Protein AF-0000000084981966 (afdb_homodimer)

Radius of gyration: 20.63 Å; Cα contacts (8 Å, |Δi|>4): 427; chains: 2; bounding box: 34×56×46 Å

InterPro domains:
  IPR036249 Thioredoxin-like superfamily [SSF52833] (9-121)
  IPR046698 Pediocin PA-1 biosynthesis protein PedC-like [PF20207] (31-109)

Organism: NCBI:txid883103

Nearest PDB structures (foldseek):
  1zma-assembly1_A  TM=7.292E-01  e=1.703E-10  Streptococcus pneumoniae
  3iv4-assembly1_A  TM=7.101E-01  e=6.439E-04  Staphylococcus aureus subsp. aureus N315
  4nwy-assembly3_C  TM=6.422E-01  e=1.600E-03  Homo sapiens
  4nwy-assembly1_A  TM=6.528E-01  e=2.871E-03  Homo sapiens
  4kdy-assembly1_B  TM=5.735E-01  e=1.458E-02  Anaeromyxobacter dehalogenans 2CP-1

Secondary structure (DSSP, 8-state):
--PPPHHHHHHHHTTSEE--HHHHHHHHHH---PPEEEEEE-TT-HHHHHHHHHHHHHHHHTT--EEEEETT-GGGHHHHHHHHHHTT--SSSEEEEEETTEEEEE--TT--HHHHHHHTT-/--PPPHHHHHHHHTTSEE--HHHHHHHHHH---PPEEEEEE-TT-HHHHHHHHHHHHHHHHTT--EEEEETT-GGGHHHHHHHHHHTT--SSSEEEEEETTEEEEE--TT--HHHHHHHTT-

Solvent-accessible surface area (backbone atoms only — not comparable to full-atom values): 13157 Å² total; per-residue (Å²): 130,84,52,48,49,46,69,53,37,53,58,60,49,64,78,35,44,74,43,52,48,69,55,50,52,47,34,67,72,66,43,58,68,59,50,31,35,39,36,35,30,36,51,87,36,67,48,21,22,41,27,47,62,42,52,49,52,47,27,62,75,65,72,49,70,38,36,29,32,58,65,68,42,80,91,42,48,67,53,42,52,52,48,28,57,75,64,70,40,91,50,70,28,20,38,38,34,29,49,86,94,43,75,46,69,45,70,56,49,75,62,46,52,68,54,51,28,54,70,59,71,97,130,84,52,48,51,45,69,53,36,53,57,60,50,64,79,33,44,75,43,52,48,68,55,50,51,46,33,68,71,66,42,60,69,61,50,31,34,38,37,35,31,37,50,89,37,65,48,21,21,42,26,47,62,42,53,50,52,47,28,63,74,65,73,48,70,38,36,29,31,59,65,67,41,80,91,42,48,67,52,40,52,52,50,26,57,75,63,70,39,91,51,71,28,23,38,40,34,28,51,86,94,43,77,48,70,46,70,56,49,76,60,46,51,68,54,49,28,54,70,60,71,98

Structure (mmCIF, N/CA/C/O backbone):
data_AF-0000000084981966-model_v1
#
loop_
_entity.id
_entity.type
_entity.pdbx_description
1 polymer 'Putative bacteriocin transport accessory protein'
#
loop_
_atom_site.group_PDB
_atom_site.id
_atom_site.type_symbol
_atom_site.label_atom_id
_atom_site.label_alt_id
_atom_site.label_comp_id
_atom_site.label_asym_id
_atom_site.label_entity_id
_atom_site.label_seq_id
_atom_site.pdbx_PDB_ins_code
_atom_site.Cartn_x
_atom_site.Cartn_y
_atom_site.Cartn_z
_atom_site.occupancy
_atom_site.B_iso_or_equiv
_atom_site.auth_seq_id
_atom_site.auth_comp_id
_atom_site.auth_asym_id
_atom_site.auth_atom_id
_atom_site.pdbx_PDB_model_num
ATOM 1 N N . MET A 1 1 ? 16.297 28.766 -0.405 1 50.84 1 MET A N 1
ATOM 2 C CA . MET A 1 1 ? 15.641 27.469 -0.238 1 50.84 1 MET A CA 1
ATOM 3 C C . MET A 1 1 ? 14.281 27.453 -0.918 1 50.84 1 MET A C 1
ATOM 5 O O . MET A 1 1 ? 13.438 28.312 -0.657 1 50.84 1 MET A O 1
ATOM 9 N N . ASN A 1 2 ? 14.086 26.984 -2.244 1 65.06 2 ASN A N 1
ATOM 10 C CA . ASN A 1 2 ? 13.031 27.406 -3.156 1 65.06 2 ASN A CA 1
ATOM 11 C C . ASN A 1 2 ? 11.664 26.906 -2.711 1 65.06 2 ASN A C 1
ATOM 13 O O . ASN A 1 2 ? 11.438 25.688 -2.654 1 65.06 2 ASN A O 1
ATOM 17 N N . ASN A 1 3 ? 10.945 27.781 -1.957 1 89.44 3 ASN A N 1
ATOM 18 C CA . ASN A 1 3 ? 9.547 27.578 -1.603 1 89.44 3 ASN A CA 1
ATOM 19 C C . ASN A 1 3 ? 8.648 27.594 -2.836 1 89.44 3 ASN A C 1
ATOM 21 O O . ASN A 1 3 ? 8.789 28.469 -3.701 1 89.44 3 ASN A O 1
ATOM 25 N N . VAL A 1 4 ? 7.887 26.562 -2.92 1 96.12 4 VAL A N 1
ATOM 26 C CA . VAL A 1 4 ? 6.883 26.641 -3.979 1 96.12 4 VAL A CA 1
ATOM 27 C C . VAL A 1 4 ? 5.793 27.625 -3.586 1 96.12 4 VAL A C 1
ATOM 29 O O . VAL A 1 4 ? 5.652 27.969 -2.41 1 96.12 4 VAL A O 1
ATOM 32 N N . SER A 1 5 ? 5.117 28.141 -4.609 1 97.5 5 SER A N 1
ATOM 33 C CA . SER A 1 5 ? 3.986 29.031 -4.355 1 97.5 5 SER A CA 1
ATOM 34 C C . SER A 1 5 ? 2.811 28.266 -3.752 1 97.5 5 SER A C 1
ATOM 36 O O . SER A 1 5 ? 2.781 27.047 -3.777 1 97.5 5 SER A O 1
ATOM 38 N N . PRO A 1 6 ? 1.808 29.016 -3.207 1 97.62 6 PRO A N 1
ATOM 39 C CA . PRO A 1 6 ? 0.601 28.344 -2.707 1 97.62 6 PRO A CA 1
ATOM 40 C C . PRO A 1 6 ? -0.109 27.531 -3.781 1 97.62 6 PRO A C 1
ATOM 42 O O . PRO A 1 6 ? -0.582 26.422 -3.506 1 97.62 6 PRO A O 1
ATOM 45 N N . GLU A 1 7 ? -0.172 28.094 -4.969 1 97.19 7 GLU A N 1
ATOM 46 C CA . GLU A 1 7 ? -0.795 27.391 -6.082 1 97.19 7 GLU A CA 1
ATOM 47 C C . GLU A 1 7 ? -0.03 26.109 -6.418 1 97.19 7 GLU A C 1
ATOM 49 O O . GLU A 1 7 ? -0.634 25.062 -6.688 1 97.19 7 GLU A O 1
ATOM 54 N N . GLN A 1 8 ? 1.252 26.203 -6.43 1 97.31 8 GLN A N 1
ATOM 55 C CA . GLN A 1 8 ? 2.086 25.047 -6.711 1 97.31 8 GLN A CA 1
ATOM 56 C C . GLN A 1 8 ? 1.957 24 -5.609 1 97.31 8 GLN A C 1
ATOM 58 O O . GLN A 1 8 ? 1.979 22.797 -5.883 1 97.31 8 GLN A O 1
ATOM 63 N N . PHE A 1 9 ? 1.833 24.453 -4.355 1 98.19 9 PHE A N 1
ATOM 64 C CA . PHE A 1 9 ? 1.584 23.547 -3.238 1 98.19 9 PHE A CA 1
ATOM 65 C C . PHE A 1 9 ? 0.336 22.719 -3.488 1 98.19 9 PHE A C 1
ATOM 67 O O . PHE A 1 9 ? 0.367 21.484 -3.352 1 98.19 9 PHE A O 1
ATOM 74 N N . LEU A 1 10 ? -0.722 23.359 -3.867 1 97.69 10 LEU A N 1
ATOM 75 C CA . LEU A 1 10 ? -1.995 22.688 -4.098 1 97.69 10 LEU A CA 1
ATOM 76 C C . LEU A 1 10 ? -1.895 21.719 -5.273 1 97.69 10 LEU A C 1
ATOM 78 O O . LEU A 1 10 ? -2.502 20.656 -5.258 1 97.69 10 LEU A O 1
ATOM 82 N N . GLN A 1 11 ? -1.126 22.094 -6.273 1 97.19 11 GLN A N 1
ATOM 83 C CA . GLN A 1 11 ? -0.925 21.219 -7.422 1 97.19 11 GLN A CA 1
ATOM 84 C C . GLN A 1 11 ? -0.192 19.938 -7.023 1 97.19 11 GLN A C 1
ATOM 86 O O . GLN A 1 11 ? -0.588 18.844 -7.418 1 97.19 11 GLN A O 1
ATOM 91 N N . LEU A 1 12 ? 0.847 20.062 -6.234 1 97.44 12 LEU A N 1
ATOM 92 C CA . LEU A 1 12 ? 1.596 18.891 -5.766 1 97.44 12 LEU A CA 1
ATOM 93 C C . LEU A 1 12 ? 0.73 18.016 -4.863 1 97.44 12 LEU A C 1
ATOM 95 O O . LEU A 1 12 ? 0.79 16.781 -4.945 1 97.44 12 LEU A O 1
ATOM 99 N N . ALA A 1 13 ? -0.124 18.703 -4.062 1 97.62 13 ALA A N 1
ATOM 100 C CA . ALA A 1 13 ? -0.973 17.984 -3.115 1 97.62 13 ALA A CA 1
ATOM 101 C C . ALA A 1 13 ? -2.008 17.125 -3.842 1 97.62 13 ALA A C 1
ATOM 103 O O . ALA A 1 13 ? -2.547 16.172 -3.271 1 97.62 13 ALA A O 1
ATOM 104 N N . GLU A 1 14 ? -2.307 17.438 -5.086 1 96.31 14 GLU A N 1
ATOM 105 C CA . GLU A 1 14 ? -3.268 16.672 -5.875 1 96.31 14 GLU A CA 1
ATOM 106 C C . GLU A 1 14 ? -2.787 15.234 -6.09 1 96.31 14 GLU A C 1
ATOM 108 O O . GLU A 1 14 ? -3.59 14.336 -6.359 1 96.31 14 GLU A O 1
ATOM 113 N N . ASP A 1 15 ? -1.493 15.055 -6 1 93.81 15 ASP A N 1
ATOM 114 C CA . ASP A 1 15 ? -0.93 13.719 -6.199 1 93.81 15 ASP A CA 1
ATOM 115 C C . ASP A 1 15 ? -0.977 12.898 -4.91 1 93.81 15 ASP A C 1
ATOM 117 O O . ASP A 1 15 ? -0.593 11.734 -4.898 1 93.81 15 ASP A O 1
ATOM 121 N N . PHE A 1 16 ? -1.451 13.492 -3.855 1 95.88 16 PHE A N 1
ATOM 122 C CA . PHE A 1 16 ? -1.675 12.812 -2.588 1 95.88 16 PHE A CA 1
ATOM 123 C C . PHE A 1 16 ? -3.146 12.461 -2.416 1 95.88 16 PHE A C 1
ATOM 125 O O . PHE A 1 16 ? -3.994 12.914 -3.188 1 95.88 16 PHE A O 1
ATOM 132 N N . LYS A 1 17 ? -3.414 11.641 -1.43 1 93.75 17 LYS A N 1
ATOM 133 C CA . LYS A 1 17 ? -4.793 11.344 -1.047 1 93.75 17 LYS A CA 1
ATOM 134 C C . LYS A 1 17 ? -5.258 12.25 0.083 1 93.75 17 LYS A C 1
ATOM 136 O O . LYS A 1 17 ? -4.875 12.07 1.238 1 93.75 17 LYS A O 1
ATOM 141 N N . GLU A 1 18 ? -6.051 13.18 -0.296 1 95.88 18 GLU A N 1
ATOM 142 C CA . GLU A 1 18 ? -6.602 14.016 0.769 1 95.88 18 GLU A CA 1
ATOM 143 C C . GLU A 1 18 ? -7.555 13.227 1.657 1 95.88 18 GLU A C 1
ATOM 145 O O . GLU A 1 18 ? -8.391 12.469 1.158 1 95.88 18 GLU A O 1
ATOM 150 N N . VAL A 1 19 ? -7.383 13.383 2.932 1 96.12 19 VAL A N 1
ATOM 151 C CA . VAL A 1 19 ? -8.211 12.664 3.891 1 96.12 19 VAL A CA 1
ATOM 152 C C . VAL A 1 19 ? -8.672 13.609 4.996 1 96.12 19 VAL A C 1
ATOM 154 O O . VAL A 1 19 ? -8.07 14.664 5.203 1 96.12 19 VAL A O 1
ATOM 157 N N . THR A 1 20 ? -9.773 13.227 5.688 1 96.69 20 THR A N 1
ATOM 158 C CA . THR A 1 20 ? -10.195 13.938 6.887 1 96.69 20 THR A CA 1
ATOM 159 C C . THR A 1 20 ? -9.312 13.578 8.07 1 96.69 20 THR A C 1
ATOM 161 O O . THR A 1 20 ? -8.594 12.57 8.039 1 96.69 20 THR A O 1
ATOM 164 N N . PRO A 1 21 ? -9.359 14.43 9.055 1 97.31 21 PRO A N 1
ATOM 165 C CA . PRO A 1 21 ? -8.602 14.07 10.266 1 97.31 21 PRO A CA 1
ATOM 166 C C . PRO A 1 21 ? -9 12.711 10.828 1 97.31 21 PRO A C 1
ATOM 168 O O . PRO A 1 21 ? -8.141 11.945 11.273 1 97.31 21 PRO A O 1
ATOM 171 N N . SER A 1 22 ? -10.234 12.43 10.828 1 95.31 22 SER A N 1
ATOM 172 C CA . SER A 1 22 ? -10.703 11.148 11.344 1 95.31 22 SER A CA 1
ATOM 173 C C . SER A 1 22 ? -10.164 9.992 10.516 1 95.31 22 SER A C 1
ATOM 175 O O . SER A 1 22 ? -9.789 8.953 11.062 1 95.31 22 SER A O 1
ATOM 177 N N . GLU A 1 23 ? -10.156 10.117 9.234 1 92.38 23 GLU A N 1
ATOM 178 C CA . GLU A 1 23 ? -9.594 9.094 8.359 1 92.38 23 GLU A CA 1
ATOM 179 C C . GLU A 1 23 ? -8.094 8.93 8.602 1 92.38 23 GLU A C 1
ATOM 181 O O . GLU A 1 23 ? -7.578 7.809 8.594 1 92.38 23 GLU A O 1
ATOM 186 N N . ALA A 1 24 ? -7.418 10.062 8.742 1 96.12 24 ALA A N 1
ATOM 187 C CA . ALA A 1 24 ? -5.988 10.031 9.031 1 96.12 24 ALA A CA 1
ATOM 188 C C . ALA A 1 24 ? -5.703 9.266 10.32 1 96.12 24 ALA A C 1
ATOM 190 O O . ALA A 1 24 ? -4.801 8.43 10.367 1 96.12 24 ALA A O 1
ATOM 191 N N . ASP A 1 25 ? -6.457 9.555 11.344 1 95.31 25 ASP A N 1
ATOM 192 C CA . ASP A 1 25 ? -6.309 8.859 12.617 1 95.31 25 ASP A CA 1
ATOM 193 C C . ASP A 1 25 ? -6.535 7.355 12.453 1 95.31 25 ASP A C 1
ATOM 195 O O . ASP A 1 25 ? -5.781 6.547 12.992 1 95.31 25 ASP A O 1
ATOM 199 N N . ARG A 1 26 ? -7.535 7.004 11.695 1 90.44 26 ARG A N 1
ATOM 200 C CA . ARG A 1 26 ? -7.867 5.598 11.477 1 90.44 26 ARG A CA 1
ATOM 201 C C . ARG A 1 26 ? -6.723 4.867 10.781 1 90.44 26 ARG A C 1
ATOM 203 O O . ARG A 1 26 ? -6.32 3.783 11.211 1 90.44 26 ARG A O 1
ATOM 210 N N . VAL A 1 27 ? -6.195 5.453 9.695 1 88.38 27 VAL A N 1
ATOM 211 C CA . VAL A 1 27 ? -5.156 4.777 8.93 1 88.38 27 VAL A CA 1
ATOM 212 C C . VAL A 1 27 ? -3.881 4.676 9.766 1 88.38 27 VAL A C 1
ATOM 214 O O . VAL A 1 27 ? -3.123 3.709 9.633 1 88.38 27 VAL A O 1
ATOM 217 N N . LEU A 1 28 ? -3.674 5.684 10.609 1 91.69 28 LEU A N 1
ATOM 218 C CA . LEU A 1 28 ? -2.504 5.629 11.477 1 91.69 28 LEU A CA 1
ATOM 219 C C . LEU A 1 28 ? -2.662 4.539 12.531 1 91.69 28 LEU A C 1
ATOM 221 O O . LEU A 1 28 ? -1.675 3.943 12.969 1 91.69 28 LEU A O 1
ATOM 225 N N . GLN A 1 29 ? -3.836 4.316 12.961 1 87.25 29 GLN A N 1
ATOM 226 C CA . GLN A 1 29 ? -4.09 3.307 13.984 1 87.25 29 GLN A CA 1
ATOM 227 C C . GLN A 1 29 ? -4.117 1.907 13.375 1 87.25 29 GLN A C 1
ATOM 229 O O . GLN A 1 29 ? -3.57 0.964 13.953 1 87.25 29 GLN A O 1
ATOM 234 N N . GLU A 1 30 ? -4.711 1.839 12.258 1 75 30 GLU A N 1
ATOM 235 C CA . GLU A 1 30 ? -4.996 0.518 11.711 1 75 30 GLU A CA 1
ATOM 236 C C . GLU A 1 30 ? -3.975 0.126 10.648 1 75 30 GLU A C 1
ATOM 238 O O . GLU A 1 30 ? -3.836 -1.053 10.32 1 75 30 GLU A O 1
ATOM 243 N N . GLY A 1 31 ? -3.135 1.095 10.297 1 69.31 31 GLY A N 1
ATOM 244 C CA . GLY A 1 31 ? -2.299 0.845 9.133 1 69.31 31 GLY A CA 1
ATOM 245 C C . GLY A 1 31 ? -3.059 0.929 7.82 1 69.31 31 GLY A C 1
ATOM 246 O O . GLY A 1 31 ? -4.273 1.143 7.812 1 69.31 31 GLY A O 1
ATOM 247 N N . ASP A 1 32 ? -2.402 1.328 6.75 1 60.59 32 ASP A N 1
ATOM 248 C CA . ASP A 1 32 ? -3.01 1.213 5.426 1 60.59 32 ASP A CA 1
ATOM 249 C C . ASP A 1 32 ? -3.025 -0.239 4.953 1 60.59 32 ASP A C 1
ATOM 251 O O . ASP A 1 32 ? -1.985 -0.788 4.582 1 60.59 32 ASP A O 1
ATOM 255 N N . GLU A 1 33 ? -3.713 -0.972 5.676 1 59.88 33 GLU A N 1
ATOM 256 C CA . GLU A 1 33 ? -3.686 -2.42 5.496 1 59.88 33 GLU A CA 1
ATOM 257 C C . GLU A 1 33 ? -4.113 -2.809 4.082 1 59.88 33 GLU A C 1
ATOM 259 O O . GLU A 1 33 ? -5.297 -3.055 3.832 1 59.88 33 GLU A O 1
ATOM 264 N N . LYS A 1 34 ? -3.447 -2.318 3.023 1 68.56 34 LYS A N 1
ATOM 265 C CA . LYS A 1 34 ? -3.762 -2.906 1.724 1 68.56 34 LYS A CA 1
ATOM 266 C C . LYS A 1 34 ? -3.439 -4.398 1.703 1 68.56 34 LYS A C 1
ATOM 268 O O . LYS A 1 34 ? -2.531 -4.852 2.4 1 68.56 34 LYS A O 1
ATOM 273 N N . PRO A 1 35 ? -4.402 -5.121 1.05 1 82.06 35 PRO A N 1
ATOM 274 C CA . PRO A 1 35 ? -4.113 -6.559 0.997 1 82.06 35 PRO A CA 1
ATOM 275 C C . PRO A 1 35 ? -2.83 -6.875 0.236 1 82.06 35 PRO A C 1
ATOM 277 O O . PRO A 1 35 ? -2.477 -6.164 -0.711 1 82.06 35 PRO A O 1
ATOM 280 N N . VAL A 1 36 ? -2.146 -7.742 0.758 1 87.62 36 VAL A N 1
ATOM 281 C CA . VAL A 1 36 ? -1.071 -8.336 -0.03 1 87.62 36 VAL A CA 1
ATOM 282 C C . VAL A 1 36 ? -1.652 -9.344 -1.02 1 87.62 36 VAL A C 1
ATOM 284 O O . VAL A 1 36 ? -2.391 -10.25 -0.63 1 87.62 36 VAL A O 1
ATOM 287 N N . VAL A 1 37 ? -1.422 -9.133 -2.289 1 94.94 37 VAL A N 1
ATOM 288 C CA . VAL A 1 37 ? -1.941 -10.016 -3.332 1 94.94 37 VAL A CA 1
ATOM 289 C C . VAL A 1 37 ? -0.784 -10.695 -4.062 1 94.94 37 VAL A C 1
ATOM 291 O O . VAL A 1 37 ? 0.107 -10.023 -4.586 1 94.94 37 VAL A O 1
ATOM 294 N N . VAL A 1 38 ? -0.745 -11.977 -4.031 1 97.5 38 VAL A N 1
ATOM 295 C CA . VAL A 1 38 ? 0.214 -12.758 -4.801 1 97.5 38 VAL A CA 1
ATOM 296 C C . VAL A 1 38 ? -0.525 -13.609 -5.832 1 97.5 38 VAL A C 1
ATOM 298 O O . VAL A 1 38 ? -1.476 -14.32 -5.496 1 97.5 38 VAL A O 1
ATOM 301 N N . PHE A 1 39 ? -0.104 -13.523 -7.039 1 98.75 39 PHE A N 1
ATOM 302 C CA . PHE A 1 39 ? -0.682 -14.266 -8.156 1 98.75 39 PHE A CA 1
ATOM 303 C C . PHE A 1 39 ? 0.339 -15.219 -8.758 1 98.75 39 PHE A C 1
ATOM 305 O O . PHE A 1 39 ? 1.397 -14.797 -9.227 1 98.75 39 PHE A O 1
ATOM 312 N N . PHE A 1 40 ? 0.054 -16.516 -8.656 1 98.81 40 PHE A N 1
ATOM 313 C CA . PHE A 1 40 ? 0.797 -17.547 -9.367 1 98.81 40 PHE A CA 1
ATOM 314 C C . PHE A 1 40 ? 0.144 -17.859 -10.703 1 98.81 40 PHE A C 1
ATOM 316 O O . PHE A 1 40 ? -1.018 -18.281 -10.758 1 98.81 40 PHE A O 1
ATOM 323 N N . GLY A 1 41 ? 0.848 -17.609 -11.758 1 98.62 41 GLY A N 1
ATOM 324 C CA . GLY A 1 41 ? 0.334 -17.906 -13.086 1 98.62 41 GLY A CA 1
ATOM 325 C C . GLY A 1 41 ? 1.421 -18 -14.141 1 98.62 41 GLY A C 1
ATOM 326 O O . GLY A 1 41 ? 2.596 -17.766 -13.844 1 98.62 41 GLY A O 1
ATOM 327 N N . ARG A 1 42 ? 1.015 -18.438 -15.281 1 98.25 42 ARG A N 1
ATOM 328 C CA . ARG A 1 42 ? 1.915 -18.516 -16.438 1 98.25 42 ARG A CA 1
ATOM 329 C C . ARG A 1 42 ? 1.146 -18.375 -17.734 1 98.25 42 ARG A C 1
ATOM 331 O O . ARG A 1 42 ? -0.041 -18.703 -17.812 1 98.25 42 ARG A O 1
ATOM 338 N N . GLU A 1 43 ? 1.865 -17.938 -18.719 1 97.75 43 GLU A N 1
ATOM 339 C CA . GLU A 1 43 ? 1.236 -17.594 -20 1 97.75 43 GLU A CA 1
ATOM 340 C C . GLU A 1 43 ? 0.833 -18.844 -20.766 1 97.75 43 GLU A C 1
ATOM 342 O O . GLU A 1 43 ? 0.007 -18.781 -21.672 1 97.75 43 GLU A O 1
ATOM 347 N N . THR A 1 44 ? 1.399 -19.969 -20.469 1 97.44 44 THR A N 1
ATOM 348 C CA . THR A 1 44 ? 1.122 -21.172 -21.234 1 97.44 44 THR A CA 1
ATOM 349 C C . THR A 1 44 ? -0.068 -21.922 -20.641 1 97.44 44 THR A C 1
ATOM 351 O O . THR A 1 44 ? -0.433 -23 -21.109 1 97.44 44 THR A O 1
ATOM 354 N N . CYS A 1 45 ? -0.653 -21.453 -19.672 1 97.56 45 CYS A N 1
ATOM 355 C CA . CYS A 1 45 ? -1.794 -22.078 -19.016 1 97.56 45 CYS A CA 1
ATOM 356 C C . CYS A 1 45 ? -3.1 -21.422 -19.438 1 97.56 45 CYS A C 1
ATOM 358 O O . CYS A 1 45 ? -3.297 -20.219 -19.219 1 97.56 45 CYS A O 1
ATOM 360 N N . PRO A 1 46 ? -4.004 -22.141 -20 1 97 46 PRO A N 1
ATOM 361 C CA . PRO A 1 46 ? -5.242 -21.547 -20.5 1 97 46 PRO A CA 1
ATOM 362 C C . PRO A 1 46 ? -6.125 -20.984 -19.391 1 97 46 PRO A C 1
ATOM 364 O O . PRO A 1 46 ? -6.812 -19.969 -19.594 1 97 46 PRO A O 1
ATOM 367 N N . TYR A 1 47 ? -6.176 -21.578 -18.328 1 97.25 47 TYR A N 1
ATOM 368 C CA . TYR A 1 47 ? -6.977 -21.094 -17.203 1 97.25 47 TYR A CA 1
ATOM 369 C C . TYR A 1 47 ? -6.379 -19.812 -16.625 1 97.25 47 TYR A C 1
ATOM 371 O O . TYR A 1 47 ? -7.109 -18.922 -16.203 1 97.25 47 TYR A O 1
ATOM 379 N N . CYS A 1 48 ? -5.09 -19.703 -16.594 1 98.38 48 CYS A N 1
ATOM 380 C CA . CYS A 1 48 ? -4.43 -18.469 -16.203 1 98.38 48 CYS A CA 1
ATOM 381 C C . CYS A 1 48 ? -4.766 -17.344 -17.172 1 98.38 48 CYS A C 1
ATOM 383 O O . CYS A 1 48 ? -4.996 -16.203 -16.75 1 98.38 48 CYS A O 1
ATOM 385 N N . ARG A 1 49 ? -4.816 -17.734 -18.406 1 98.06 49 ARG A N 1
ATOM 386 C CA . ARG A 1 49 ? -5.141 -16.766 -19.453 1 98.06 49 ARG A CA 1
ATOM 387 C C . ARG A 1 49 ? -6.59 -16.312 -19.328 1 98.06 49 ARG A C 1
ATOM 389 O O . ARG A 1 49 ? -6.922 -15.18 -19.703 1 98.06 49 ARG A O 1
ATOM 396 N N . LYS A 1 50 ? -7.41 -17.125 -18.844 1 97.75 50 LYS A N 1
ATOM 397 C CA . L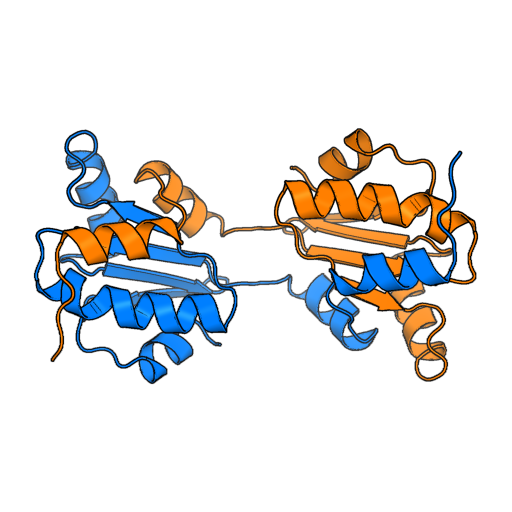YS A 1 50 ? -8.797 -16.766 -18.578 1 97.75 50 LYS A CA 1
ATOM 398 C C . LYS A 1 50 ? -8.906 -15.859 -17.344 1 97.75 50 LYS A C 1
ATOM 400 O O . LYS A 1 50 ? -9.766 -14.969 -17.312 1 97.75 50 LYS A O 1
ATOM 405 N N . PHE A 1 51 ? -8.094 -16 -16.422 1 98.12 51 PHE A N 1
ATOM 406 C CA . PHE A 1 51 ? -8.188 -15.375 -15.102 1 98.12 51 PHE A CA 1
ATOM 407 C C . PHE A 1 51 ? -7.559 -13.992 -15.117 1 98.12 51 PHE A C 1
ATOM 409 O O . PHE A 1 51 ? -8.117 -13.039 -14.57 1 98.12 51 PHE A O 1
ATOM 416 N N . ILE A 1 52 ? -6.418 -13.766 -15.75 1 98.5 52 ILE A N 1
ATOM 417 C CA . ILE A 1 52 ? -5.547 -12.617 -15.562 1 98.5 52 ILE A CA 1
ATOM 418 C C . ILE A 1 52 ? -6.27 -11.344 -16 1 98.5 52 ILE A C 1
ATOM 420 O O . ILE A 1 52 ? -6.117 -10.289 -15.383 1 98.5 52 ILE A O 1
ATOM 424 N N . PRO A 1 53 ? -7.078 -11.359 -17.125 1 97.94 53 PRO A N 1
ATOM 425 C CA . PRO A 1 53 ? -7.723 -10.094 -17.484 1 97.94 53 PRO A CA 1
ATOM 426 C C . PRO A 1 53 ? -8.664 -9.594 -16.391 1 97.94 53 PRO A C 1
ATOM 428 O O . PRO A 1 53 ? -8.773 -8.383 -16.172 1 97.94 53 PRO A O 1
ATOM 431 N N . LYS A 1 54 ? -9.336 -10.453 -15.727 1 97.81 54 LYS A N 1
ATOM 432 C CA . LYS A 1 54 ? -10.227 -10.078 -14.633 1 97.81 54 LYS A CA 1
ATOM 433 C C . LYS A 1 54 ? -9.438 -9.531 -13.445 1 97.81 54 LYS A C 1
ATOM 435 O O . LYS A 1 54 ? -9.789 -8.5 -12.883 1 97.81 54 LYS A O 1
ATOM 440 N N . LEU A 1 55 ? -8.391 -10.25 -13.094 1 98.06 55 LEU A N 1
ATOM 441 C CA . LEU A 1 55 ? -7.527 -9.781 -12.008 1 98.06 55 LEU A CA 1
ATOM 442 C C . LEU A 1 55 ? -6.965 -8.398 -12.32 1 98.06 55 LEU A C 1
ATOM 444 O O . LEU A 1 55 ? -6.988 -7.512 -11.469 1 98.06 55 LEU A O 1
ATOM 448 N N . HIS A 1 56 ? -6.48 -8.289 -13.508 1 97.88 56 HIS A N 1
ATOM 449 C CA . HIS A 1 56 ? -5.91 -7.023 -13.961 1 97.88 56 HIS A CA 1
ATOM 450 C C . HIS A 1 56 ? -6.922 -5.891 -13.859 1 97.88 56 HIS A C 1
ATOM 452 O O . HIS A 1 56 ? -6.633 -4.848 -13.258 1 97.88 56 HIS A O 1
ATOM 458 N N . ASN A 1 57 ? -8.07 -6.113 -14.383 1 97 57 ASN A N 1
ATOM 459 C CA . ASN A 1 57 ? -9.102 -5.082 -14.367 1 97 57 ASN A CA 1
ATOM 460 C C . ASN A 1 57 ? -9.422 -4.629 -12.945 1 97 57 ASN A C 1
ATOM 462 O O . ASN A 1 57 ? -9.445 -3.432 -12.664 1 97 57 ASN A O 1
ATOM 466 N N . VAL A 1 58 ? -9.641 -5.551 -12.078 1 95.88 58 VAL A N 1
ATOM 467 C CA . VAL A 1 58 ? -10.031 -5.246 -10.711 1 95.88 58 VAL A CA 1
ATOM 468 C C . VAL A 1 58 ? -8.898 -4.508 -10 1 95.88 58 VAL A C 1
ATOM 470 O O . VAL A 1 58 ? -9.133 -3.494 -9.336 1 95.88 58 VAL A O 1
ATOM 473 N N . THR A 1 59 ? -7.672 -5.008 -10.172 1 95.06 59 THR A N 1
ATOM 474 C CA . THR A 1 59 ? -6.562 -4.465 -9.398 1 95.06 59 THR A CA 1
ATOM 475 C C . THR A 1 59 ? -6.152 -3.094 -9.922 1 95.06 59 THR A C 1
ATOM 477 O O . THR A 1 59 ? -5.754 -2.219 -9.156 1 95.06 59 THR A O 1
ATOM 480 N N . GLN A 1 60 ? -6.273 -2.859 -11.219 1 91.12 60 GLN A N 1
ATOM 481 C CA . GLN A 1 60 ? -6 -1.539 -11.781 1 91.12 60 GLN A CA 1
ATOM 482 C C . GLN A 1 60 ? -7.066 -0.532 -11.359 1 91.12 60 GLN A C 1
ATOM 484 O O . GLN A 1 60 ? -6.75 0.61 -11.023 1 91.12 60 GLN A O 1
ATOM 489 N N . LYS A 1 61 ? -8.266 -0.941 -11.352 1 89.69 61 LYS A N 1
ATOM 490 C CA . LYS A 1 61 ? -9.383 -0.08 -10.969 1 89.69 61 LYS A CA 1
ATOM 491 C C . LYS A 1 61 ? -9.234 0.418 -9.539 1 89.69 61 LYS A C 1
ATOM 493 O O . LYS A 1 61 ? -9.602 1.551 -9.227 1 89.69 61 LYS A O 1
ATOM 498 N N . HIS A 1 62 ? -8.641 -0.413 -8.672 1 84.56 62 HIS A N 1
ATOM 499 C CA . HIS A 1 62 ? -8.625 -0.09 -7.25 1 84.56 62 HIS A CA 1
ATOM 500 C C . HIS A 1 62 ? -7.203 0.18 -6.766 1 84.56 62 HIS A C 1
ATOM 502 O O . HIS A 1 62 ? -6.957 0.242 -5.562 1 84.56 62 HIS A O 1
ATOM 508 N N . ASP A 1 63 ? -6.281 0.256 -7.691 1 80.69 63 ASP A N 1
ATOM 509 C CA . ASP A 1 63 ? -4.895 0.587 -7.383 1 80.69 63 ASP A CA 1
ATOM 510 C C . ASP A 1 63 ? -4.301 -0.401 -6.379 1 80.69 63 ASP A C 1
ATOM 512 O O . ASP A 1 63 ? -3.744 0.003 -5.355 1 80.69 63 ASP A O 1
ATOM 516 N N . ILE A 1 64 ? -4.52 -1.682 -6.688 1 84.12 64 ILE A N 1
ATOM 517 C CA . ILE A 1 64 ? -3.979 -2.746 -5.852 1 84.12 64 ILE A CA 1
ATOM 518 C C . ILE A 1 64 ? -2.729 -3.334 -6.504 1 84.12 64 ILE A C 1
ATOM 520 O O . ILE A 1 64 ? -2.738 -3.662 -7.691 1 84.12 64 ILE A O 1
ATOM 524 N N . LEU A 1 65 ? -1.713 -3.393 -5.766 1 87.56 65 LEU A N 1
ATOM 525 C CA . LEU A 1 65 ? -0.478 -4.004 -6.242 1 87.56 65 LEU A CA 1
ATOM 526 C C . LEU A 1 65 ? -0.579 -5.527 -6.219 1 87.56 65 LEU A C 1
ATOM 528 O O . LEU A 1 65 ? -0.984 -6.109 -5.211 1 87.56 65 LEU A O 1
ATOM 532 N N . VAL A 1 66 ? -0.295 -6.164 -7.379 1 95.38 66 VAL A N 1
ATOM 533 C CA . VAL A 1 66 ? -0.241 -7.617 -7.473 1 95.38 66 VAL A CA 1
ATOM 534 C C . VAL A 1 66 ? 1.214 -8.078 -7.543 1 95.38 66 VAL A C 1
ATOM 536 O O . VAL A 1 66 ? 1.981 -7.605 -8.383 1 95.38 66 VAL A O 1
ATOM 539 N N . HIS A 1 67 ? 1.605 -8.883 -6.582 1 96.25 67 HIS A N 1
ATOM 540 C CA . HIS A 1 67 ? 2.871 -9.602 -6.699 1 96.25 67 HIS A CA 1
ATOM 541 C C . HIS A 1 67 ? 2.727 -10.836 -7.582 1 96.25 67 HIS A C 1
ATOM 543 O O . HIS A 1 67 ? 1.997 -11.766 -7.238 1 96.25 67 HIS A O 1
ATOM 549 N N . PHE A 1 68 ? 3.383 -10.82 -8.695 1 98.56 68 PHE A N 1
ATOM 550 C CA . PHE A 1 68 ? 3.236 -11.875 -9.688 1 98.56 68 PHE A CA 1
ATOM 551 C C . PHE A 1 68 ? 4.406 -12.844 -9.625 1 98.56 68 PHE A C 1
ATOM 553 O O . PHE A 1 68 ? 5.566 -12.438 -9.742 1 98.56 68 PHE A O 1
ATOM 560 N N . VAL A 1 69 ? 4.062 -14.07 -9.383 1 98.69 69 VAL A N 1
ATOM 561 C CA . VAL A 1 69 ? 5.039 -15.148 -9.492 1 98.69 69 VAL A CA 1
ATOM 562 C C . VAL A 1 69 ? 4.828 -15.906 -10.797 1 98.69 69 VAL A C 1
ATOM 564 O O . VAL A 1 69 ? 3.805 -16.562 -10.984 1 98.69 69 VAL A O 1
ATOM 567 N N . HIS A 1 70 ? 5.781 -15.797 -11.641 1 98.44 70 HIS A N 1
ATOM 568 C CA . HIS A 1 70 ? 5.73 -16.531 -12.898 1 98.44 70 HIS A CA 1
ATOM 569 C C . HIS A 1 70 ? 5.949 -18.031 -12.68 1 98.44 70 HIS A C 1
ATOM 571 O O . HIS A 1 70 ? 7.09 -18.484 -12.586 1 98.44 70 HIS A O 1
ATOM 577 N N . SER A 1 71 ? 4.883 -18.75 -12.688 1 97.75 71 SER A N 1
ATOM 578 C CA . SER A 1 71 ? 4.918 -20.156 -12.305 1 97.75 71 SER A CA 1
ATOM 579 C C . SER A 1 71 ? 5.656 -20.984 -13.344 1 97.75 71 SER A C 1
ATOM 581 O O . SER A 1 71 ? 6.023 -22.141 -13.078 1 97.75 71 SER A O 1
ATOM 583 N N . GLY A 1 72 ? 5.887 -20.453 -14.477 1 96 72 GLY A N 1
ATOM 584 C CA . GLY A 1 72 ? 6.621 -21.156 -15.523 1 96 72 GLY A CA 1
ATOM 585 C C . GLY A 1 72 ? 8.094 -20.797 -15.562 1 96 72 GLY A C 1
ATOM 586 O O . GLY A 1 72 ? 8.82 -21.234 -16.469 1 96 72 GLY A O 1
ATOM 587 N N . HIS A 1 73 ? 8.508 -19.953 -14.648 1 96.06 73 HIS A N 1
ATOM 588 C CA . HIS A 1 73 ? 9.914 -19.547 -14.664 1 96.06 73 HIS A CA 1
ATOM 589 C C . HIS A 1 73 ? 10.836 -20.75 -14.5 1 96.06 73 HIS A C 1
ATOM 591 O O . HIS A 1 73 ? 10.734 -21.5 -13.516 1 96.06 73 HIS A O 1
ATOM 597 N N . PRO A 1 74 ? 11.734 -20.906 -15.375 1 94.69 74 PRO A N 1
ATOM 598 C CA . PRO A 1 74 ? 12.531 -22.141 -15.359 1 94.69 74 PRO A CA 1
ATOM 599 C C . PRO A 1 74 ? 13.484 -22.203 -14.172 1 94.69 74 PRO A C 1
ATOM 601 O O . PRO A 1 74 ? 13.805 -23.297 -13.695 1 94.69 74 PRO A O 1
ATOM 604 N N . ASP A 1 75 ? 13.922 -21.156 -13.641 1 96.56 75 ASP A N 1
ATOM 605 C CA . ASP A 1 75 ? 14.969 -21.125 -12.617 1 96.56 75 ASP A CA 1
ATOM 606 C C . ASP A 1 75 ? 14.383 -21.328 -11.227 1 96.56 75 ASP A C 1
ATOM 608 O O . ASP A 1 75 ? 15.117 -21.594 -10.273 1 96.56 75 ASP A O 1
ATOM 612 N N . TYR A 1 76 ? 13.047 -21.234 -11.133 1 96.75 76 TYR A N 1
ATOM 613 C CA . TYR A 1 76 ? 12.484 -21.188 -9.789 1 96.75 76 TYR A CA 1
ATOM 614 C C . TYR A 1 76 ? 11.477 -22.312 -9.578 1 96.75 76 TYR A C 1
ATOM 616 O O . TYR A 1 76 ? 10.625 -22.234 -8.688 1 96.75 76 TYR A O 1
ATOM 624 N N . GLN A 1 77 ? 11.547 -23.328 -10.297 1 96.38 77 GLN A N 1
ATOM 625 C CA . GLN A 1 77 ? 10.508 -24.359 -10.289 1 96.38 77 GLN A CA 1
ATOM 626 C C . GLN A 1 77 ? 10.375 -25 -8.906 1 96.38 77 GLN A C 1
ATOM 628 O O . GLN A 1 77 ? 9.266 -25.141 -8.391 1 96.38 77 GLN A O 1
ATOM 633 N N . GLU A 1 78 ? 11.453 -25.344 -8.328 1 96.81 78 GLU A N 1
ATOM 634 C CA . GLU A 1 78 ? 11.406 -25.969 -7.008 1 96.81 78 GLU A CA 1
ATOM 635 C C . GLU A 1 78 ? 10.875 -25 -5.953 1 96.81 78 GLU A C 1
ATOM 637 O O . GLU A 1 78 ? 10.031 -25.375 -5.137 1 96.81 78 GLU A O 1
ATOM 642 N N . GLU A 1 79 ? 11.414 -23.812 -5.957 1 97.56 79 GLU A N 1
ATOM 643 C CA . GLU A 1 79 ? 10.977 -22.797 -4.996 1 97.56 79 GLU A CA 1
ATOM 644 C C . GLU A 1 79 ? 9.5 -22.469 -5.176 1 97.56 79 GLU A C 1
ATOM 646 O O . GLU A 1 79 ? 8.781 -22.25 -4.195 1 97.56 79 GLU A O 1
ATOM 651 N N . ILE A 1 80 ? 9.07 -22.438 -6.414 1 97.88 80 ILE A N 1
ATOM 652 C CA . ILE A 1 80 ? 7.664 -22.172 -6.711 1 97.88 80 ILE A CA 1
ATOM 653 C C . ILE A 1 80 ? 6.793 -23.266 -6.098 1 97.88 80 ILE A C 1
ATOM 655 O O . ILE A 1 80 ? 5.805 -22.984 -5.422 1 97.88 80 ILE A O 1
ATOM 659 N N . ALA A 1 81 ? 7.203 -24.484 -6.312 1 97.25 81 ALA A N 1
ATOM 660 C CA . ALA A 1 81 ? 6.457 -25.609 -5.758 1 97.25 81 ALA A CA 1
ATOM 661 C C . ALA A 1 81 ? 6.391 -25.531 -4.238 1 97.25 81 ALA A C 1
ATOM 663 O O . ALA A 1 81 ? 5.348 -25.797 -3.641 1 97.25 81 ALA A O 1
ATOM 664 N N . GLN A 1 82 ? 7.43 -25.156 -3.574 1 97.56 82 GLN A N 1
ATOM 665 C CA . GLN A 1 82 ? 7.496 -25.062 -2.119 1 97.56 82 GLN A CA 1
ATOM 666 C C . GLN A 1 82 ? 6.539 -24 -1.585 1 97.56 82 GLN A C 1
ATOM 668 O O . GLN A 1 82 ? 5.801 -24.25 -0.631 1 97.56 82 GLN A O 1
ATOM 673 N N . VAL A 1 83 ? 6.578 -22.875 -2.201 1 97.56 83 VAL A N 1
ATOM 674 C CA . VAL A 1 83 ? 5.723 -21.781 -1.736 1 97.56 83 VAL A CA 1
ATOM 675 C C . VAL A 1 83 ? 4.258 -22.141 -1.987 1 97.56 83 VAL A C 1
ATOM 677 O O . VAL A 1 83 ? 3.402 -21.906 -1.13 1 97.56 83 VAL A O 1
ATOM 680 N N . ARG A 1 84 ? 3.963 -22.641 -3.182 1 97.38 84 ARG A N 1
ATOM 681 C CA . ARG A 1 84 ? 2.592 -23.047 -3.48 1 97.38 84 ARG A CA 1
ATOM 682 C C . ARG A 1 84 ? 2.094 -24.078 -2.469 1 97.38 84 ARG A C 1
ATOM 684 O O . ARG A 1 84 ? 0.965 -23.9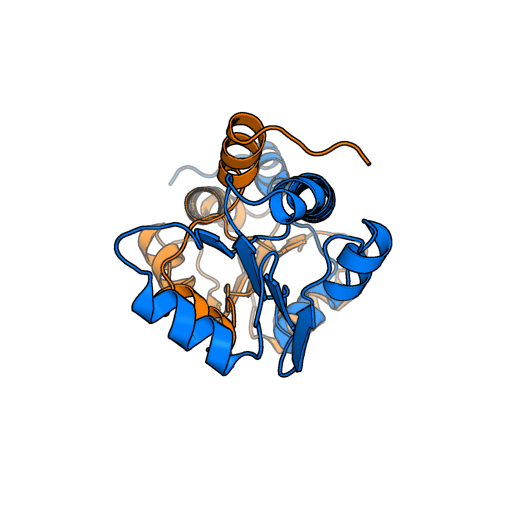84 -1.98 1 97.38 84 ARG A O 1
ATOM 691 N N . ASP A 1 85 ? 2.908 -25.047 -2.129 1 97.19 85 ASP A N 1
ATOM 692 C CA . ASP A 1 85 ? 2.539 -26.062 -1.147 1 97.19 85 ASP A CA 1
ATOM 693 C C . ASP A 1 85 ? 2.285 -25.438 0.222 1 97.19 85 ASP A C 1
ATOM 695 O O . ASP A 1 85 ? 1.304 -25.766 0.89 1 97.19 85 ASP A O 1
ATOM 699 N N . LYS A 1 86 ? 3.09 -24.578 0.619 1 97.38 86 LYS A N 1
ATOM 700 C CA . LYS A 1 86 ? 2.998 -23.906 1.913 1 97.38 86 LYS A CA 1
ATOM 701 C C . LYS A 1 86 ? 1.65 -23.219 2.078 1 97.38 86 LYS A C 1
ATOM 703 O O . LYS A 1 86 ? 1.091 -23.188 3.176 1 97.38 86 LYS A O 1
ATOM 708 N N . TYR A 1 87 ? 1.135 -22.688 1.002 1 97 87 TYR A N 1
ATOM 709 C CA . TYR A 1 87 ? -0.073 -21.875 1.088 1 97 87 TYR A CA 1
ATOM 710 C C . TYR A 1 87 ? -1.264 -22.594 0.471 1 97 87 TYR A C 1
ATOM 712 O O . TYR A 1 87 ? -2.291 -21.984 0.18 1 97 87 TYR A O 1
ATOM 720 N N . ASP A 1 88 ? -1.102 -23.906 0.111 1 96.19 88 ASP A N 1
ATOM 721 C CA . ASP A 1 88 ? -2.172 -24.75 -0.403 1 96.19 88 ASP A CA 1
ATOM 722 C C . ASP A 1 88 ? -2.672 -24.25 -1.754 1 96.19 88 ASP A C 1
ATOM 724 O O . ASP A 1 88 ? -3.873 -24.031 -1.939 1 96.19 88 ASP A O 1
ATOM 728 N N . VAL A 1 89 ? -1.74 -23.969 -2.645 1 97.25 89 VAL A N 1
ATOM 729 C CA . VAL A 1 89 ? -1.993 -23.609 -4.035 1 97.25 89 VAL A CA 1
ATOM 730 C C . VAL A 1 89 ? -1.586 -24.766 -4.945 1 97.25 89 VAL A C 1
ATOM 732 O O . VAL A 1 89 ? -0.484 -24.766 -5.5 1 97.25 89 VAL A O 1
ATOM 735 N N . PRO A 1 90 ? -2.434 -25.688 -5.113 1 94.44 90 PRO A N 1
ATOM 736 C CA . PRO A 1 90 ? -2.064 -26.891 -5.844 1 94.44 90 PRO A CA 1
ATOM 737 C C . PRO A 1 90 ? -2.006 -26.688 -7.352 1 94.44 90 PRO A C 1
ATOM 739 O O . PRO A 1 90 ? -1.346 -27.438 -8.062 1 94.44 90 PRO A O 1
ATOM 742 N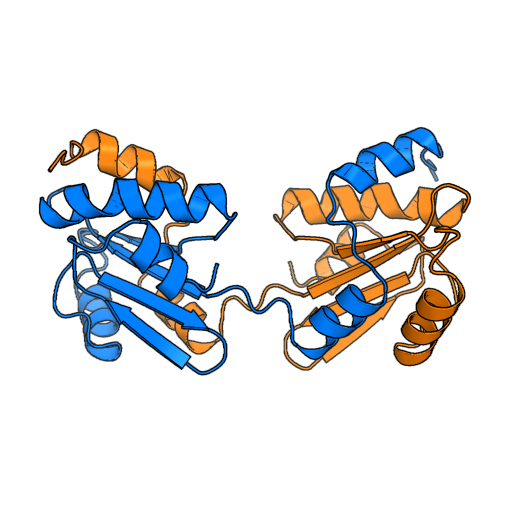 N . THR A 1 91 ? -2.723 -25.703 -7.82 1 93.94 91 THR A N 1
ATOM 743 C CA . THR A 1 91 ? -2.779 -25.453 -9.258 1 93.94 91 THR A CA 1
ATOM 744 C C . THR A 1 91 ? -2.756 -23.953 -9.547 1 93.94 91 THR A C 1
ATOM 746 O O . THR A 1 91 ? -2.896 -23.141 -8.633 1 93.94 91 THR A O 1
ATOM 749 N N . VAL A 1 92 ? -2.49 -23.672 -10.828 1 96.56 92 VAL A N 1
ATOM 750 C CA . VAL A 1 92 ? -2.553 -22.281 -11.258 1 96.56 92 VAL A CA 1
ATOM 751 C C . VAL A 1 92 ? -3.742 -22.094 -12.195 1 96.56 92 VAL A C 1
ATOM 753 O O . VAL A 1 92 ? -4.145 -23.016 -12.898 1 96.56 92 VAL A O 1
ATOM 756 N N . PRO A 1 93 ? -4.344 -20.969 -12.266 1 98.19 93 PRO A N 1
ATOM 757 C CA . PRO A 1 93 ? -3.992 -19.766 -11.508 1 98.19 93 PRO A CA 1
ATOM 758 C C . PRO A 1 93 ? -4.188 -19.953 -10 1 98.19 93 PRO A C 1
ATOM 760 O O . PRO A 1 93 ? -5.141 -20.609 -9.57 1 98.19 93 PRO A O 1
ATOM 763 N N . GLY A 1 94 ? -3.246 -19.453 -9.164 1 98.38 94 GLY A N 1
ATOM 764 C CA . GLY A 1 94 ? -3.338 -19.359 -7.719 1 98.38 94 GLY A CA 1
ATOM 765 C C . GLY A 1 94 ? -3.291 -17.938 -7.203 1 98.38 94 GLY A C 1
ATOM 766 O O . GLY A 1 94 ? -2.365 -17.188 -7.523 1 98.38 94 GLY A O 1
ATOM 767 N N . LEU A 1 95 ? -4.281 -17.562 -6.492 1 98.19 95 LEU A N 1
ATOM 768 C CA . LEU A 1 95 ? -4.359 -16.234 -5.891 1 98.19 95 LEU A CA 1
ATOM 769 C C . LEU A 1 95 ? -4.324 -16.328 -4.367 1 98.19 95 LEU A C 1
ATOM 771 O O . LEU A 1 95 ? -5.145 -17.031 -3.764 1 98.19 95 LEU A O 1
ATOM 775 N N . ILE A 1 96 ? -3.357 -15.688 -3.818 1 97.5 96 ILE A N 1
ATOM 776 C CA . ILE A 1 96 ? -3.244 -15.578 -2.367 1 97.5 96 ILE A CA 1
ATOM 777 C C . ILE A 1 96 ? -3.443 -14.125 -1.941 1 97.5 96 ILE A C 1
ATOM 779 O O . ILE A 1 96 ? -2.807 -13.219 -2.486 1 97.5 96 ILE A O 1
ATOM 783 N N . VAL A 1 97 ? -4.355 -13.922 -1.016 1 94.81 97 VAL A N 1
ATOM 784 C CA . VAL A 1 97 ? -4.641 -12.578 -0.509 1 94.81 97 VAL A CA 1
ATOM 785 C C . VAL A 1 97 ? -4.48 -12.555 1.009 1 94.81 97 VAL A C 1
ATOM 787 O O . VAL A 1 97 ? -5.113 -13.344 1.719 1 94.81 97 VAL A O 1
ATOM 790 N N . ARG A 1 98 ? -3.598 -11.75 1.465 1 90.12 98 ARG A N 1
ATOM 791 C CA . ARG A 1 98 ? -3.467 -11.516 2.9 1 90.12 98 ARG A CA 1
ATOM 792 C C . ARG A 1 98 ? -4.098 -10.18 3.297 1 90.12 98 ARG A C 1
ATOM 794 O O . ARG A 1 98 ? -3.797 -9.148 2.701 1 90.12 98 ARG A O 1
ATOM 801 N N . THR A 1 99 ? -4.918 -10.211 4.121 1 80.06 99 THR A N 1
ATOM 802 C CA . THR A 1 99 ? -5.504 -9.047 4.773 1 80.06 99 THR A CA 1
ATOM 803 C C . THR A 1 99 ? -5.324 -9.125 6.289 1 80.06 99 THR A C 1
ATOM 805 O O . THR A 1 99 ? -5.938 -9.961 6.949 1 80.06 99 THR A O 1
ATOM 808 N N . GLY A 1 100 ? -4.453 -8.203 6.715 1 74.31 100 GLY A N 1
ATOM 809 C CA . GLY A 1 100 ? -4.121 -8.359 8.125 1 74.31 100 GLY A CA 1
ATOM 810 C C . GLY A 1 100 ? -3.514 -9.711 8.445 1 74.31 100 GLY A C 1
ATOM 811 O O . GLY A 1 100 ? -2.541 -10.133 7.812 1 74.31 100 GLY A O 1
ATOM 812 N N . ASP A 1 101 ? -4.137 -10.445 9.422 1 76.19 101 ASP A N 1
ATOM 813 C CA . ASP A 1 101 ? -3.619 -11.742 9.852 1 76.19 101 ASP A CA 1
ATOM 814 C C . ASP A 1 101 ? -4.301 -12.883 9.102 1 76.19 101 ASP A C 1
ATOM 816 O O . ASP A 1 101 ? -3.975 -14.055 9.312 1 76.19 101 ASP A O 1
ATOM 820 N N . ASN A 1 102 ? -5.133 -12.57 8.156 1 83.62 102 ASN A N 1
ATOM 821 C CA . ASN A 1 102 ? -5.895 -13.578 7.43 1 83.62 102 ASN A CA 1
ATOM 822 C C . ASN A 1 102 ? -5.332 -13.812 6.031 1 83.62 102 ASN A C 1
ATOM 824 O O . ASN A 1 102 ? -4.945 -12.859 5.348 1 83.62 102 ASN A O 1
ATOM 828 N N . ILE A 1 103 ? -5.215 -15.062 5.648 1 91.56 103 ILE A N 1
ATOM 829 C CA . ILE A 1 103 ? -4.797 -15.43 4.301 1 91.56 103 ILE A CA 1
ATOM 830 C C . ILE A 1 103 ? -5.914 -16.203 3.602 1 91.56 103 ILE A C 1
ATOM 832 O O . ILE A 1 103 ? -6.465 -17.156 4.164 1 91.56 103 ILE A O 1
ATOM 836 N N . ALA A 1 104 ? -6.332 -15.688 2.479 1 94.69 104 ALA A N 1
ATOM 837 C CA . ALA A 1 104 ? -7.285 -16.375 1.613 1 94.69 104 ALA A CA 1
ATOM 838 C C . ALA A 1 104 ? -6.605 -16.891 0.346 1 94.69 104 ALA A C 1
ATOM 840 O O . ALA A 1 104 ? -5.75 -16.219 -0.223 1 94.69 104 ALA A O 1
ATOM 841 N N . VAL A 1 105 ? -6.988 -18.062 -0.047 1 96.44 105 VAL A N 1
ATOM 842 C CA . VAL A 1 105 ? -6.414 -18.688 -1.236 1 96.44 105 VAL A CA 1
ATOM 843 C C . VAL A 1 105 ? -7.531 -19.094 -2.199 1 96.44 105 VAL A C 1
ATOM 845 O O . VAL A 1 105 ? -8.562 -19.609 -1.779 1 96.44 105 VAL A O 1
ATOM 848 N N . ARG A 1 106 ? -7.34 -18.766 -3.439 1 94.75 106 ARG A N 1
ATOM 849 C CA . ARG A 1 106 ? -8.258 -19.188 -4.488 1 94.75 106 ARG A CA 1
ATOM 850 C C . ARG A 1 106 ? -7.5 -19.734 -5.691 1 94.75 106 ARG A C 1
ATOM 852 O O . ARG A 1 106 ? -6.555 -19.109 -6.172 1 94.75 106 ARG A O 1
ATOM 859 N N . CYS A 1 107 ? -7.867 -20.906 -6.098 1 94 107 CYS A N 1
ATOM 860 C CA . CYS A 1 107 ? -7.363 -21.516 -7.316 1 94 107 CYS A CA 1
ATOM 861 C C . CYS A 1 107 ? -8.5 -21.812 -8.289 1 94 107 CYS A C 1
ATOM 863 O O . CYS A 1 107 ? -8.805 -22.969 -8.57 1 94 107 CYS A O 1
ATOM 865 N N . ASP A 1 108 ? -9.172 -20.734 -8.656 1 93.44 108 ASP A N 1
ATOM 866 C CA . ASP A 1 108 ? -10.359 -20.828 -9.5 1 93.44 108 ASP A CA 1
ATOM 867 C C . ASP A 1 108 ? -10.375 -19.719 -10.555 1 93.44 108 ASP A C 1
ATOM 869 O O . ASP A 1 108 ? -10.609 -18.562 -10.234 1 93.44 108 ASP A O 1
ATOM 873 N N . SER A 1 109 ? -10.234 -20.141 -11.789 1 94.94 109 SER A N 1
ATOM 874 C CA . SER A 1 109 ? -10.203 -19.188 -12.891 1 94.94 109 SER A CA 1
ATOM 875 C C . SER A 1 109 ? -11.594 -18.641 -13.188 1 94.94 109 SER A C 1
ATOM 877 O O . SER A 1 109 ? -11.742 -17.656 -13.914 1 94.94 109 SER A O 1
ATOM 879 N N . SER A 1 110 ? -12.57 -19.188 -12.594 1 94.44 110 SER A N 1
ATOM 880 C CA . SER A 1 110 ? -13.945 -18.797 -12.914 1 94.44 110 SER A CA 1
ATOM 881 C C . SER A 1 110 ? -14.406 -17.656 -12.023 1 94.44 110 SER A C 1
ATOM 883 O O . SER A 1 110 ? -15.492 -17.094 -12.234 1 94.44 110 SER A O 1
ATOM 885 N N . LEU A 1 111 ? -13.656 -17.297 -11.078 1 95.62 111 LEU A N 1
ATOM 886 C CA . LEU A 1 111 ? -14.039 -16.188 -10.227 1 95.62 111 LEU A CA 1
ATOM 887 C C . LEU A 1 111 ? -14.422 -14.969 -11.07 1 95.62 111 LEU A C 1
ATOM 889 O O . LEU A 1 111 ? -13.719 -14.617 -12.023 1 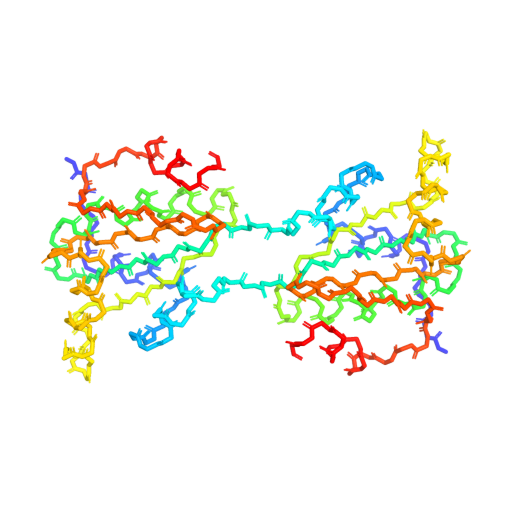95.62 111 LEU A O 1
ATOM 893 N N . SER A 1 112 ? -15.516 -14.398 -10.742 1 96.19 112 SER A N 1
ATOM 894 C CA . SER A 1 112 ? -15.914 -13.148 -11.383 1 96.19 112 SER A CA 1
ATOM 895 C C . SER A 1 112 ? -15.07 -11.984 -10.883 1 96.19 112 SER A C 1
ATOM 897 O O . SER A 1 112 ? -14.406 -12.086 -9.852 1 96.19 112 SER A O 1
ATOM 899 N N . GLU A 1 113 ? -15.133 -10.883 -11.656 1 96.94 113 GLU A N 1
ATOM 900 C CA . GLU A 1 113 ? -14.453 -9.672 -11.195 1 96.94 113 GLU A CA 1
ATOM 901 C C . GLU A 1 113 ? -14.977 -9.227 -9.828 1 96.94 113 GLU A C 1
ATOM 903 O O . GLU A 1 113 ? -14.211 -8.797 -8.969 1 96.94 113 GLU A O 1
ATOM 908 N N . ASP A 1 114 ? -16.312 -9.391 -9.656 1 96.62 114 ASP A N 1
ATOM 909 C CA . ASP A 1 114 ? -16.922 -9.016 -8.383 1 96.62 114 ASP A CA 1
ATOM 910 C C . ASP A 1 114 ? -16.391 -9.891 -7.246 1 96.62 114 ASP A C 1
ATOM 912 O O . ASP A 1 114 ? -16.125 -9.398 -6.148 1 96.62 114 ASP A O 1
ATOM 916 N N . ALA A 1 115 ? -16.25 -11.164 -7.465 1 96 115 ALA A N 1
ATOM 917 C CA . ALA A 1 115 ? -15.742 -12.094 -6.461 1 96 115 ALA A CA 1
ATOM 918 C C . ALA A 1 115 ? -14.289 -11.773 -6.121 1 96 115 ALA A C 1
ATOM 920 O O . ALA A 1 115 ? -13.891 -11.844 -4.957 1 96 115 ALA A O 1
ATOM 921 N N . ILE A 1 116 ? -13.508 -11.453 -7.148 1 96.69 116 ILE A N 1
ATOM 922 C CA . ILE A 1 116 ? -12.117 -11.062 -6.938 1 96.69 116 ILE A CA 1
ATOM 923 C C . ILE A 1 116 ? -12.055 -9.797 -6.086 1 96.69 116 ILE A C 1
ATOM 925 O O . ILE A 1 116 ? -11.297 -9.727 -5.121 1 96.69 116 ILE A O 1
ATOM 929 N N . ALA A 1 117 ? -12.891 -8.82 -6.41 1 94.12 117 ALA A N 1
ATOM 930 C CA . ALA A 1 117 ? -12.945 -7.574 -5.656 1 94.12 117 ALA A CA 1
ATOM 931 C C . ALA A 1 117 ? -13.297 -7.828 -4.195 1 94.12 117 ALA A C 1
ATOM 933 O O . ALA A 1 117 ? -12.719 -7.219 -3.293 1 94.12 117 ALA A O 1
ATOM 934 N N . THR A 1 118 ? -14.219 -8.695 -3.967 1 93.06 118 THR A N 1
ATOM 935 C CA . THR A 1 118 ? -14.617 -9.055 -2.613 1 93.06 118 THR A CA 1
ATOM 936 C C . THR A 1 118 ? -13.461 -9.688 -1.85 1 93.06 118 THR A C 1
ATOM 938 O O . THR A 1 118 ? -13.227 -9.359 -0.683 1 93.06 118 THR A O 1
ATOM 941 N N . LEU A 1 119 ? -12.75 -10.586 -2.557 1 91.81 119 LEU A N 1
ATOM 942 C CA . LEU A 1 119 ? -11.594 -11.242 -1.957 1 91.81 119 LEU A CA 1
ATOM 943 C C . LEU A 1 119 ? -10.539 -10.219 -1.551 1 91.81 119 LEU A C 1
ATOM 945 O O . LEU A 1 119 ? -9.898 -10.359 -0.505 1 91.81 119 LEU A O 1
ATOM 949 N N . LEU A 1 120 ? -10.445 -9.234 -2.381 1 89.5 120 LEU A N 1
ATOM 950 C CA . LEU A 1 120 ? -9.438 -8.195 -2.154 1 89.5 120 LEU A CA 1
ATOM 951 C C . LEU A 1 120 ? -9.977 -7.121 -1.218 1 89.5 120 LEU A C 1
ATOM 953 O O . LEU A 1 120 ? -9.242 -6.203 -0.839 1 89.5 120 LEU A O 1
ATOM 957 N N . GLN A 1 121 ? -11.273 -7.254 -0.758 1 81.81 121 GLN A N 1
ATOM 958 C CA . GLN A 1 121 ? -11.922 -6.32 0.157 1 81.81 121 GLN A CA 1
ATOM 959 C C . GLN A 1 121 ? -11.922 -4.906 -0.409 1 81.81 121 GLN A C 1
ATOM 961 O O . GLN A 1 121 ? -11.57 -3.951 0.288 1 81.81 121 GLN A O 1
ATOM 966 N N . VAL A 1 122 ? -12.148 -4.797 -1.631 1 73.75 122 VAL A N 1
ATOM 967 C CA . VAL A 1 122 ? -12.188 -3.5 -2.299 1 73.75 122 VAL A CA 1
ATOM 968 C C . VAL A 1 122 ? -13.516 -3.34 -3.039 1 73.75 122 VAL A C 1
ATOM 970 O O . VAL A 1 122 ? -14.195 -4.328 -3.332 1 73.75 122 VAL A O 1
ATOM 973 N N . MET B 1 1 ? -15.75 -17.844 -23.125 1 50.88 1 MET B N 1
ATOM 974 C CA . MET B 1 1 ? -15.086 -17.203 -22 1 50.88 1 MET B CA 1
ATOM 975 C C . MET B 1 1 ? -13.719 -16.672 -22.391 1 50.88 1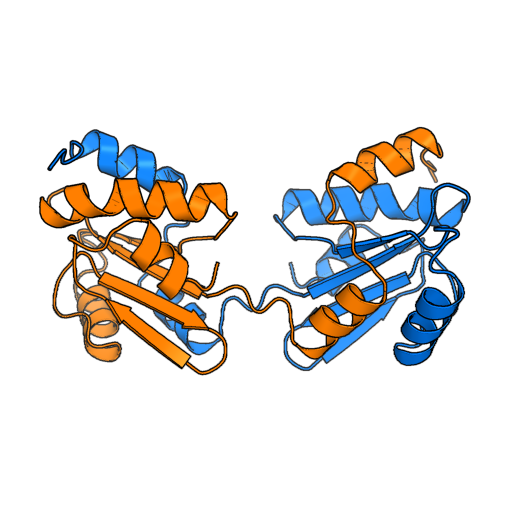 MET B C 1
ATOM 977 O O . MET B 1 1 ? -12.891 -17.406 -22.938 1 50.88 1 MET B O 1
ATOM 981 N N . ASN B 1 2 ? -13.508 -15.344 -22.828 1 65.56 2 ASN B N 1
ATOM 982 C CA . ASN B 1 2 ? -12.445 -14.906 -23.719 1 65.56 2 ASN B CA 1
ATOM 983 C C . ASN B 1 2 ? -11.078 -14.969 -23.047 1 65.56 2 ASN B C 1
ATOM 985 O O . ASN B 1 2 ? -10.836 -14.281 -22.047 1 65.56 2 ASN B O 1
ATOM 989 N N . ASN B 1 3 ? -10.375 -16.125 -23.281 1 89.5 3 ASN B N 1
ATOM 990 C CA . ASN B 1 3 ? -8.977 -16.281 -22.906 1 89.5 3 ASN B CA 1
ATOM 991 C C . ASN B 1 3 ? -8.07 -15.336 -23.672 1 89.5 3 ASN B C 1
ATOM 993 O O . ASN B 1 3 ? -8.219 -15.18 -24.891 1 89.5 3 ASN B O 1
ATOM 997 N N . VAL B 1 4 ? -7.305 -14.633 -22.938 1 96.06 4 VAL B N 1
ATOM 998 C CA . VAL B 1 4 ? -6.301 -13.844 -23.641 1 96.06 4 VAL B CA 1
ATOM 999 C C . VAL B 1 4 ? -5.203 -14.766 -24.172 1 96.06 4 VAL B C 1
ATOM 1001 O O . VAL B 1 4 ? -5.059 -15.898 -23.719 1 96.06 4 VAL B O 1
ATOM 1004 N N . SER B 1 5 ? -4.523 -14.281 -25.219 1 97.5 5 SER B N 1
ATOM 1005 C CA . SER B 1 5 ? -3.385 -15.023 -25.75 1 97.5 5 SER B CA 1
ATOM 1006 C C . SER B 1 5 ? -2.217 -15.023 -24.766 1 97.5 5 SER B C 1
ATOM 1008 O O . SER B 1 5 ? -2.197 -14.242 -23.812 1 97.5 5 SER B O 1
ATOM 1010 N N . PRO B 1 6 ? -1.202 -15.914 -25 1 97.56 6 PRO B N 1
ATOM 1011 C CA . PRO B 1 6 ? -0.003 -15.891 -24.156 1 97.56 6 PRO B CA 1
ATOM 1012 C C . PRO B 1 6 ? 0.701 -14.531 -24.172 1 97.56 6 PRO B C 1
ATOM 1014 O O . PRO B 1 6 ? 1.162 -14.062 -23.125 1 97.56 6 PRO B O 1
ATOM 1017 N N . GLU B 1 7 ? 0.774 -13.953 -25.359 1 97.12 7 GLU B N 1
ATOM 1018 C CA . GLU B 1 7 ? 1.395 -12.633 -25.484 1 97.12 7 GLU B CA 1
ATOM 1019 C C . GLU B 1 7 ? 0.619 -11.578 -24.688 1 97.12 7 GLU B C 1
ATOM 1021 O O . GLU B 1 7 ? 1.215 -10.719 -24.047 1 97.12 7 GLU B O 1
ATOM 1026 N N . GLN B 1 8 ? -0.666 -11.633 -24.781 1 97.25 8 GLN B N 1
ATOM 1027 C CA . GLN B 1 8 ? -1.508 -10.695 -24.047 1 97.25 8 GLN B CA 1
ATOM 1028 C C . GLN B 1 8 ? -1.389 -10.914 -22.547 1 97.25 8 GLN B C 1
ATOM 1030 O O . GLN B 1 8 ? -1.416 -9.953 -21.766 1 97.25 8 GLN B O 1
ATOM 1035 N N . PHE B 1 9 ? -1.269 -12.188 -22.141 1 98.12 9 PHE B N 1
ATOM 1036 C CA . PHE B 1 9 ? -1.029 -12.5 -20.734 1 98.12 9 PHE B CA 1
ATOM 1037 C C . PHE B 1 9 ? 0.213 -11.781 -20.219 1 98.12 9 PHE B C 1
ATOM 1039 O O . PHE B 1 9 ? 0.172 -11.133 -19.172 1 98.12 9 PHE B O 1
ATOM 1046 N N . LEU B 1 10 ? 1.274 -11.891 -20.953 1 97.62 10 LEU B N 1
ATOM 1047 C CA . LEU B 1 10 ? 2.545 -11.289 -20.547 1 97.62 10 LEU B CA 1
ATOM 1048 C C . LEU B 1 10 ? 2.439 -9.766 -20.531 1 97.62 10 LEU B C 1
ATOM 1050 O O . LEU B 1 10 ? 3.039 -9.117 -19.672 1 97.62 10 LEU B O 1
ATOM 1054 N N . GLN B 1 11 ? 1.675 -9.203 -21.453 1 97.12 11 GLN B N 1
ATOM 1055 C CA . GLN B 1 11 ? 1.471 -7.758 -21.469 1 97.12 11 GLN B CA 1
ATOM 1056 C C . GLN B 1 11 ? 0.727 -7.285 -20.234 1 97.12 11 GLN B C 1
ATOM 1058 O O . GLN B 1 11 ? 1.117 -6.297 -19.609 1 97.12 11 GLN B O 1
ATOM 1063 N N . LEU B 1 12 ? -0.308 -7.988 -19.844 1 97.38 12 LEU B N 1
ATOM 1064 C CA . LEU B 1 12 ? -1.067 -7.641 -18.641 1 97.38 12 LEU B CA 1
ATOM 1065 C C . LEU B 1 12 ? -0.212 -7.801 -17.391 1 97.38 12 LEU B C 1
ATOM 1067 O O . LEU B 1 12 ? -0.283 -6.977 -16.484 1 97.38 12 LEU B O 1
ATOM 1071 N N . ALA B 1 13 ? 0.642 -8.852 -17.422 1 97.62 13 ALA B N 1
ATOM 1072 C CA . ALA B 1 13 ? 1.482 -9.148 -16.266 1 97.62 13 ALA B CA 1
ATOM 1073 C C . ALA B 1 13 ? 2.512 -8.047 -16.031 1 97.62 13 ALA B C 1
ATOM 1075 O O . ALA B 1 13 ? 3.045 -7.906 -14.93 1 97.62 13 ALA B O 1
ATOM 1076 N N . GLU B 1 14 ? 2.826 -7.246 -17.047 1 96.19 14 GLU B N 1
ATOM 1077 C CA . GLU B 1 14 ? 3.781 -6.148 -16.922 1 96.19 14 GLU B CA 1
ATOM 1078 C C . GLU B 1 14 ? 3.285 -5.098 -15.93 1 96.19 14 GLU B C 1
ATOM 1080 O O . GLU B 1 14 ? 4.078 -4.324 -15.383 1 96.19 14 GLU B O 1
ATOM 1085 N N . ASP B 1 15 ? 1.979 -5.062 -15.742 1 93.81 15 ASP B N 1
ATOM 1086 C CA . ASP B 1 15 ? 1.401 -4.086 -14.82 1 93.81 15 ASP B CA 1
ATOM 1087 C C . ASP B 1 15 ? 1.439 -4.594 -13.383 1 93.81 15 ASP B C 1
ATOM 1089 O O . ASP B 1 15 ? 1.042 -3.883 -12.453 1 93.81 15 ASP B O 1
ATOM 1093 N N . PHE B 1 16 ? 1.925 -5.781 -13.195 1 95.75 16 PHE B N 1
ATOM 1094 C CA . PHE B 1 16 ? 2.139 -6.355 -11.867 1 95.75 16 PHE B CA 1
ATOM 1095 C C . PHE B 1 16 ? 3.607 -6.27 -11.469 1 95.75 16 PHE B C 1
ATOM 1097 O O . PHE B 1 16 ? 4.461 -5.938 -12.297 1 95.75 16 PHE B O 1
ATOM 1104 N N . LYS B 1 17 ? 3.877 -6.539 -10.219 1 93.69 17 LYS B N 1
ATOM 1105 C CA . LYS B 1 17 ? 5.25 -6.656 -9.734 1 93.69 17 LYS B CA 1
ATOM 1106 C C . LYS B 1 17 ? 5.719 -8.109 -9.75 1 93.69 17 LYS B C 1
ATOM 1108 O O . LYS B 1 17 ? 5.324 -8.898 -8.883 1 93.69 17 LYS B O 1
ATOM 1113 N N . GLU B 1 18 ? 6.508 -8.383 -10.719 1 95.88 18 GLU B N 1
ATOM 1114 C CA . GLU B 1 18 ? 7.059 -9.734 -10.703 1 95.88 18 GLU B CA 1
ATOM 1115 C C . GLU B 1 18 ? 8 -9.938 -9.523 1 95.88 18 GLU B C 1
ATOM 1117 O O . GLU B 1 18 ? 8.836 -9.078 -9.234 1 95.88 18 GLU B O 1
ATOM 1122 N N . VAL B 1 19 ? 7.836 -11.047 -8.859 1 96.06 19 VAL B N 1
ATOM 1123 C CA . VAL B 1 19 ? 8.656 -11.344 -7.688 1 96.06 19 VAL B CA 1
ATOM 1124 C C . VAL B 1 19 ? 9.117 -12.805 -7.742 1 96.06 19 VAL B C 1
ATOM 1126 O O . VAL B 1 19 ? 8.523 -13.625 -8.445 1 96.06 19 VAL B O 1
ATOM 1129 N N . THR B 1 20 ? 10.203 -13.109 -6.996 1 96.69 20 THR B N 1
ATOM 1130 C CA . THR B 1 20 ? 10.633 -14.484 -6.809 1 96.69 20 THR B CA 1
ATOM 1131 C C . THR B 1 20 ? 9.734 -15.195 -5.797 1 96.69 20 THR B C 1
ATOM 1133 O O . THR B 1 20 ? 9.016 -14.547 -5.035 1 96.69 20 THR B O 1
ATOM 1136 N N . PRO B 1 21 ? 9.789 -16.484 -5.848 1 97.31 21 PRO B N 1
ATOM 1137 C CA . PRO B 1 21 ? 9.031 -17.219 -4.824 1 97.31 21 PRO B CA 1
ATOM 1138 C C . PRO B 1 21 ? 9.414 -16.812 -3.404 1 97.31 21 PRO B C 1
ATOM 1140 O O . PRO B 1 21 ? 8.547 -16.703 -2.535 1 97.31 21 PRO B O 1
ATOM 1143 N N . SER B 1 22 ? 10.641 -16.641 -3.176 1 95.31 22 SER B N 1
ATOM 1144 C CA . SER B 1 22 ? 11.102 -16.25 -1.848 1 95.31 22 SER B CA 1
ATOM 1145 C C . SER B 1 22 ? 10.555 -14.875 -1.455 1 95.31 22 SER B C 1
ATOM 1147 O O . SER B 1 22 ? 10.172 -14.664 -0.305 1 95.31 22 SER B O 1
ATOM 1149 N N . GLU B 1 23 ? 10.555 -13.953 -2.354 1 92.38 23 GLU B N 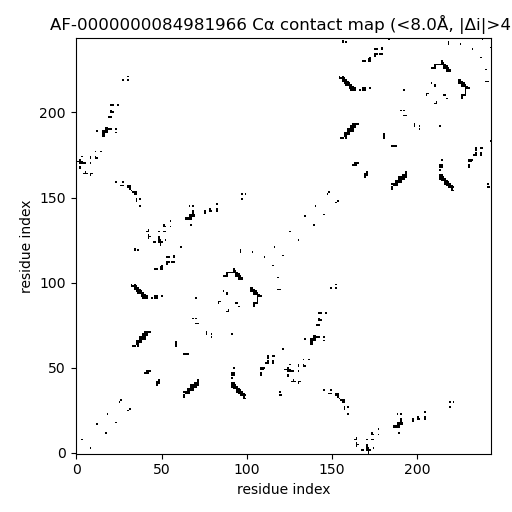1
ATOM 1150 C CA . GLU B 1 23 ? 9.984 -12.633 -2.094 1 92.38 23 GLU B CA 1
ATOM 1151 C C . GLU B 1 23 ? 8.484 -12.727 -1.828 1 92.38 23 GLU B C 1
ATOM 1153 O O . GLU B 1 23 ? 7.961 -12.031 -0.954 1 92.38 23 GLU B O 1
ATOM 1158 N N . ALA B 1 24 ? 7.82 -13.539 -2.633 1 96.19 24 ALA B N 1
ATOM 1159 C CA . ALA B 1 24 ? 6.387 -13.742 -2.441 1 96.19 24 ALA B CA 1
ATOM 1160 C C . ALA B 1 24 ? 6.094 -14.289 -1.046 1 96.19 24 ALA B C 1
ATOM 1162 O O . ALA B 1 24 ? 5.184 -13.812 -0.365 1 96.19 24 ALA B O 1
ATOM 1163 N N . ASP B 1 25 ? 6.848 -15.281 -0.635 1 95.31 25 ASP B N 1
ATOM 1164 C CA . ASP B 1 25 ? 6.691 -15.844 0.701 1 95.31 25 ASP B CA 1
ATOM 1165 C C . ASP B 1 25 ? 6.902 -14.781 1.777 1 95.31 25 ASP B C 1
ATOM 1167 O O . ASP B 1 25 ? 6.141 -14.703 2.74 1 95.31 25 ASP B O 1
ATOM 1171 N N . ARG B 1 26 ? 7.902 -13.969 1.603 1 90.44 26 ARG B N 1
ATOM 1172 C CA . ARG B 1 26 ? 8.219 -12.922 2.572 1 90.44 26 ARG B CA 1
ATOM 1173 C C . ARG B 1 26 ? 7.074 -11.93 2.707 1 90.44 26 ARG B C 1
ATOM 1175 O O . ARG B 1 26 ? 6.664 -11.594 3.82 1 90.44 26 ARG B O 1
ATOM 1182 N N . VAL B 1 27 ? 6.555 -11.438 1.567 1 88.44 27 VAL B N 1
ATOM 1183 C CA . VAL B 1 27 ? 5.512 -10.414 1.615 1 88.44 27 VAL B CA 1
ATOM 1184 C C . VAL B 1 27 ? 4.234 -11.016 2.201 1 88.44 27 VAL B C 1
ATOM 1186 O O . VAL B 1 27 ? 3.475 -10.32 2.885 1 88.44 27 VAL B O 1
ATOM 1189 N N . LEU B 1 28 ? 4.031 -12.305 1.929 1 91.69 28 LEU B N 1
ATOM 1190 C CA . LEU B 1 28 ? 2.857 -12.953 2.502 1 91.69 28 LEU B CA 1
ATOM 1191 C C . LEU B 1 28 ? 3.004 -13.109 4.012 1 91.69 28 LEU B C 1
ATOM 1193 O O . LEU B 1 28 ? 2.01 -13.086 4.742 1 91.69 28 LEU B O 1
ATOM 1197 N N . GLN B 1 29 ? 4.176 -13.312 4.457 1 87.44 29 GLN B N 1
ATOM 1198 C CA . GLN B 1 29 ? 4.422 -13.484 5.883 1 87.44 29 GLN B CA 1
ATOM 1199 C C . GLN B 1 29 ? 4.438 -12.141 6.605 1 87.44 29 GLN B C 1
ATOM 1201 O O . GLN B 1 29 ? 3.883 -12.008 7.699 1 87.44 29 GLN B O 1
ATOM 1206 N N . GLU B 1 30 ? 5.027 -11.219 5.973 1 75.06 30 GLU B N 1
ATOM 1207 C CA . GLU B 1 30 ? 5.309 -9.969 6.672 1 75.06 30 GLU B CA 1
ATOM 1208 C C . GLU B 1 30 ? 4.289 -8.891 6.312 1 75.06 30 GLU B C 1
ATOM 1210 O O . GLU B 1 30 ? 4.145 -7.902 7.031 1 75.06 30 GLU B O 1
ATOM 1215 N N . GLY B 1 31 ? 3.465 -9.219 5.316 1 69.62 31 GLY B N 1
ATOM 1216 C CA . GLY B 1 31 ? 2.637 -8.148 4.781 1 69.62 31 GLY B CA 1
ATOM 1217 C C . GLY B 1 31 ? 3.406 -7.18 3.906 1 69.62 31 GLY B C 1
ATOM 1218 O O . GLY B 1 31 ? 4.621 -7.309 3.748 1 69.62 31 GLY B O 1
ATOM 1219 N N . ASP B 1 32 ? 2.752 -6.598 2.928 1 60.91 32 ASP B N 1
ATOM 1220 C CA . ASP B 1 32 ? 3.367 -5.496 2.193 1 60.91 32 ASP B CA 1
ATOM 1221 C C . ASP B 1 32 ? 3.381 -4.219 3.027 1 60.91 32 ASP B C 1
ATOM 1223 O O . ASP B 1 32 ? 2.344 -3.576 3.205 1 60.91 32 ASP B O 1
ATOM 1227 N N . GLU B 1 33 ? 4.02 -4.344 4.074 1 60.09 33 GLU B N 1
ATOM 1228 C CA . GLU B 1 33 ? 3.977 -3.295 5.09 1 60.09 33 GLU B CA 1
ATOM 1229 C C . GLU B 1 33 ? 4.434 -1.956 4.52 1 60.09 33 GLU B C 1
ATOM 1231 O O . GLU B 1 33 ? 5.625 -1.633 4.555 1 60.09 33 GLU B O 1
ATOM 1236 N N . LYS B 1 34 ? 3.795 -1.424 3.473 1 68.62 34 LYS B N 1
ATOM 1237 C CA . LYS B 1 34 ? 4.125 -0.043 3.131 1 68.62 34 LYS B CA 1
ATOM 1238 C C . LYS B 1 34 ? 3.803 0.9 4.289 1 68.62 34 LYS B C 1
ATOM 1240 O O . LYS B 1 34 ? 2.889 0.639 5.074 1 68.62 34 LYS B O 1
ATOM 1245 N N . PRO B 1 35 ? 4.77 1.849 4.461 1 82 35 PRO B N 1
ATOM 1246 C CA . PRO B 1 35 ? 4.48 2.783 5.551 1 82 35 PRO B CA 1
ATOM 1247 C C . PRO B 1 35 ? 3.203 3.586 5.32 1 82 35 PRO B C 1
ATOM 1249 O O . PRO B 1 35 ? 2.859 3.889 4.176 1 82 35 PRO B O 1
ATOM 1252 N N . VAL B 1 36 ? 2.512 3.711 6.32 1 87.56 36 VAL B N 1
ATOM 1253 C CA . VAL B 1 36 ? 1.443 4.703 6.289 1 87.56 36 VAL B CA 1
ATOM 1254 C C . VAL B 1 36 ? 2.031 6.102 6.473 1 87.56 36 VAL B C 1
ATOM 1256 O O . VAL B 1 36 ? 2.766 6.352 7.43 1 87.56 36 VAL B O 1
ATOM 1259 N N . VAL B 1 37 ? 1.812 6.973 5.531 1 94.94 37 VAL B N 1
ATOM 1260 C CA . VAL B 1 37 ? 2.342 8.336 5.578 1 94.94 37 VAL B CA 1
ATOM 1261 C C . VAL B 1 37 ? 1.19 9.336 5.652 1 94.94 37 VAL B C 1
ATOM 1263 O O . VAL B 1 37 ? 0.303 9.336 4.797 1 94.94 37 VAL B O 1
ATOM 1266 N N . VAL B 1 38 ? 1.163 10.117 6.68 1 97.5 38 VAL B N 1
ATOM 1267 C CA . VAL B 1 38 ? 0.212 11.211 6.816 1 97.5 38 VAL B CA 1
ATOM 1268 C C . VAL B 1 38 ? 0.961 12.547 6.848 1 97.5 38 VAL B C 1
ATOM 1270 O O . VAL B 1 38 ? 1.909 12.711 7.617 1 97.5 38 VAL B O 1
ATOM 1273 N N . PHE B 1 39 ? 0.546 13.43 6.027 1 98.75 39 PHE B N 1
ATOM 1274 C CA . PHE B 1 39 ? 1.134 14.766 5.918 1 98.75 39 PHE B CA 1
ATOM 1275 C C . PHE B 1 39 ? 0.119 15.836 6.297 1 98.75 39 PHE B C 1
ATOM 1277 O O . PHE B 1 39 ? -0.936 15.945 5.668 1 98.75 39 PHE B O 1
ATOM 1284 N N . PHE B 1 40 ? 0.404 16.562 7.375 1 98.81 40 PHE B N 1
ATOM 1285 C CA . PHE B 1 40 ? -0.332 17.766 7.746 1 98.81 40 PHE B CA 1
ATOM 1286 C C . PHE B 1 40 ? 0.334 19 7.168 1 98.81 40 PHE B C 1
ATOM 1288 O O . PHE B 1 40 ? 1.496 19.281 7.465 1 98.81 40 PHE B O 1
ATOM 1295 N N . GLY B 1 41 ? -0.356 19.672 6.305 1 98.62 41 GLY B N 1
ATOM 1296 C CA . GLY B 1 41 ? 0.171 20.891 5.715 1 98.62 41 GLY B CA 1
ATOM 1297 C C . GLY B 1 41 ? -0.906 21.781 5.137 1 98.62 41 GLY B C 1
ATOM 1298 O O . GLY B 1 41 ? -2.084 21.422 5.129 1 98.62 41 GLY B O 1
ATOM 1299 N N . ARG B 1 42 ? -0.492 22.969 4.785 1 98.25 42 ARG B N 1
ATOM 1300 C CA . ARG B 1 42 ? -1.382 23.922 4.129 1 98.25 42 ARG B CA 1
ATOM 1301 C C . ARG B 1 42 ? -0.601 24.859 3.215 1 98.25 42 ARG B C 1
ATOM 1303 O O . ARG B 1 42 ? 0.587 25.094 3.434 1 98.25 42 ARG B O 1
ATOM 1310 N N . GLU B 1 43 ? -1.314 25.359 2.258 1 97.81 43 GLU B N 1
ATOM 1311 C CA . GLU B 1 43 ? -0.676 26.141 1.204 1 97.81 43 GLU B CA 1
ATOM 1312 C C . GLU B 1 43 ? -0.258 27.516 1.714 1 97.81 43 GLU B C 1
ATOM 1314 O O . GLU B 1 43 ? 0.577 28.188 1.101 1 97.81 43 GLU B O 1
ATOM 1319 N N . THR B 1 44 ? -0.819 28 2.764 1 97.5 44 THR B N 1
ATOM 1320 C CA . THR B 1 44 ? -0.532 29.344 3.252 1 97.5 44 THR B CA 1
ATOM 1321 C C . THR B 1 44 ? 0.655 29.328 4.211 1 97.5 44 THR B C 1
ATOM 1323 O O . THR B 1 44 ? 1.026 30.359 4.762 1 97.5 44 THR B O 1
ATOM 1326 N N . CYS B 1 45 ? 1.23 28.266 4.438 1 97.62 45 CYS B N 1
ATOM 1327 C CA . CYS B 1 45 ? 2.365 28.125 5.344 1 97.62 45 CYS B CA 1
ATOM 1328 C C . CYS B 1 45 ? 3.676 28.031 4.57 1 97.62 45 CYS B C 1
ATOM 1330 O O . CYS B 1 45 ? 3.871 27.109 3.775 1 97.62 45 CYS B O 1
ATOM 1332 N N . PRO B 1 46 ? 4.582 28.922 4.785 1 97.06 46 PRO B N 1
ATOM 1333 C CA . PRO B 1 46 ? 5.824 28.938 4.008 1 97.06 46 PRO B CA 1
ATOM 1334 C C . PRO B 1 46 ? 6.695 27.703 4.262 1 97.06 46 PRO B C 1
ATOM 1336 O O . PRO B 1 46 ? 7.379 27.234 3.354 1 97.06 46 PRO B O 1
ATOM 1339 N N . TYR B 1 47 ? 6.727 27.234 5.391 1 97.25 47 TYR B N 1
ATOM 1340 C CA . TYR B 1 47 ? 7.516 26.047 5.703 1 97.25 47 TYR B CA 1
ATOM 1341 C C . TYR B 1 47 ? 6.91 24.812 5.055 1 97.25 47 TYR B C 1
ATOM 1343 O O . TYR B 1 47 ? 7.637 23.922 4.621 1 97.25 47 TYR B O 1
ATOM 1351 N N . CYS B 1 48 ? 5.621 24.734 4.992 1 98.38 48 CYS B N 1
ATOM 1352 C CA . CYS B 1 48 ? 4.953 23.672 4.258 1 98.38 48 CYS B CA 1
ATOM 1353 C C . CYS B 1 48 ? 5.293 23.734 2.773 1 98.38 48 CYS B C 1
ATOM 1355 O O . CYS B 1 48 ? 5.52 22.688 2.141 1 98.38 48 CYS B O 1
ATOM 1357 N N . ARG B 1 49 ? 5.352 24.953 2.318 1 98.06 49 ARG B N 1
ATOM 1358 C CA . ARG B 1 49 ? 5.688 25.156 0.913 1 98.06 49 ARG B CA 1
ATOM 1359 C C . ARG B 1 49 ? 7.137 24.766 0.631 1 98.06 49 ARG B C 1
ATOM 1361 O O . ARG B 1 49 ? 7.469 24.359 -0.482 1 98.06 49 ARG B O 1
ATOM 1368 N N . LYS B 1 50 ? 7.949 24.875 1.569 1 97.75 50 LYS B N 1
ATOM 1369 C CA . LYS B 1 50 ? 9.336 24.438 1.468 1 97.75 50 LYS B CA 1
ATOM 1370 C C . LYS B 1 50 ? 9.438 22.922 1.507 1 97.75 50 LYS B C 1
ATOM 1372 O O . LYS B 1 50 ? 10.289 22.328 0.841 1 97.75 50 LYS B O 1
ATOM 1377 N N . PHE B 1 51 ? 8.617 22.266 2.205 1 98.12 51 PHE B N 1
ATOM 1378 C CA . PHE B 1 51 ? 8.703 20.844 2.525 1 98.12 51 PHE B CA 1
ATOM 1379 C C . PHE B 1 51 ? 8.07 20.016 1.424 1 98.12 51 PHE B C 1
ATOM 1381 O O . PHE B 1 51 ? 8.625 18.984 1.018 1 98.12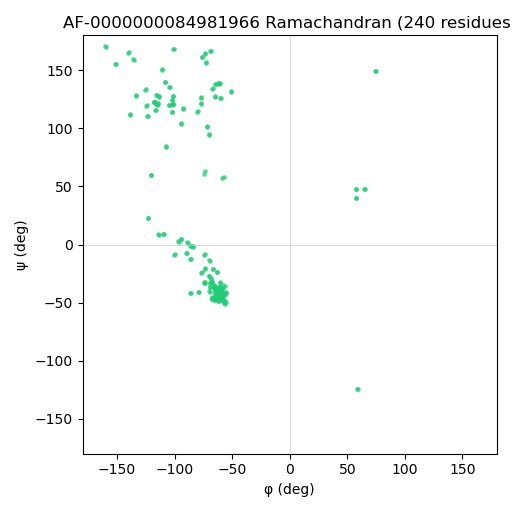 51 PHE B O 1
ATOM 1388 N N . ILE B 1 52 ? 6.941 20.375 0.856 1 98.56 52 ILE B N 1
ATOM 1389 C CA . ILE B 1 52 ? 6.062 19.516 0.065 1 98.56 52 ILE B CA 1
ATOM 1390 C C . ILE B 1 52 ? 6.785 19.078 -1.205 1 98.56 52 ILE B C 1
ATOM 1392 O O . ILE B 1 52 ? 6.625 17.938 -1.654 1 98.56 52 ILE B O 1
ATOM 1396 N N . PRO B 1 53 ? 7.605 19.969 -1.879 1 98 53 PRO B N 1
ATO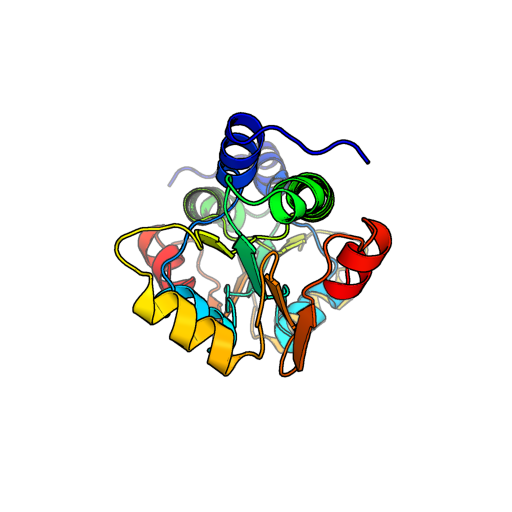M 1397 C CA . PRO B 1 53 ? 8.258 19.453 -3.088 1 98 53 PRO B CA 1
ATOM 1398 C C . PRO B 1 53 ? 9.188 18.266 -2.803 1 98 53 PRO B C 1
ATOM 1400 O O . PRO B 1 53 ? 9.289 17.344 -3.615 1 98 53 PRO B O 1
ATOM 1403 N N . LYS B 1 54 ? 9.852 18.281 -1.717 1 97.88 54 LYS B N 1
ATOM 1404 C CA . LYS B 1 54 ? 10.727 17.188 -1.334 1 97.88 54 LYS B CA 1
ATOM 1405 C C . LYS B 1 54 ? 9.93 15.922 -1.027 1 97.88 54 LYS B C 1
ATOM 1407 O O . LYS B 1 54 ? 10.273 14.836 -1.489 1 97.88 54 LYS B O 1
ATOM 1412 N N . LEU B 1 55 ? 8.883 16.094 -0.253 1 98.12 55 LEU B N 1
ATOM 1413 C CA . LEU B 1 55 ? 8.008 14.961 0.048 1 98.12 55 LEU B CA 1
ATOM 1414 C C . LEU B 1 55 ? 7.445 14.352 -1.232 1 98.12 55 LEU B C 1
ATOM 1416 O O . LEU B 1 55 ? 7.457 13.133 -1.401 1 98.12 55 LEU B O 1
ATOM 1420 N N . HIS B 1 56 ? 6.969 15.219 -2.062 1 97.94 56 HIS B N 1
ATOM 1421 C CA . HIS B 1 56 ? 6.398 14.805 -3.338 1 97.94 56 HIS B CA 1
ATOM 1422 C C . HIS B 1 56 ? 7.402 14 -4.156 1 97.94 56 HIS B C 1
ATOM 1424 O O . HIS B 1 56 ? 7.105 12.891 -4.605 1 97.94 56 HIS B O 1
ATOM 1430 N N . ASN B 1 57 ? 8.555 14.539 -4.301 1 97.06 57 ASN B N 1
ATOM 1431 C CA . ASN B 1 57 ? 9.586 13.883 -5.094 1 97.06 57 ASN B CA 1
ATOM 1432 C C . ASN B 1 57 ? 9.891 12.484 -4.566 1 97.06 57 ASN B C 1
ATOM 1434 O O . ASN B 1 57 ? 9.906 11.516 -5.332 1 97.06 57 ASN B O 1
ATOM 1438 N N . VAL B 1 58 ? 10.109 12.367 -3.307 1 95.94 58 VAL B N 1
ATOM 1439 C CA . VAL B 1 58 ? 10.484 11.102 -2.695 1 95.94 58 VAL B CA 1
ATOM 1440 C C . VAL B 1 58 ? 9.344 10.094 -2.84 1 95.94 58 VAL B C 1
ATOM 1442 O O . VAL B 1 58 ? 9.57 8.945 -3.223 1 95.94 58 VAL B O 1
ATOM 1445 N N . THR B 1 59 ? 8.125 10.562 -2.564 1 95.19 59 THR B N 1
ATOM 1446 C CA . THR B 1 59 ? 7.008 9.625 -2.512 1 95.19 59 THR B CA 1
ATOM 1447 C C . THR B 1 59 ? 6.598 9.195 -3.916 1 95.19 59 THR B C 1
ATOM 1449 O O . THR B 1 59 ? 6.191 8.047 -4.129 1 95.19 59 THR B O 1
ATOM 1452 N N . GLN B 1 60 ? 6.73 10.055 -4.895 1 91.31 60 GLN B N 1
ATOM 1453 C CA . GLN B 1 60 ? 6.453 9.68 -6.277 1 91.31 60 GLN B CA 1
ATOM 1454 C C . GLN B 1 60 ? 7.512 8.719 -6.809 1 91.31 60 GLN B C 1
ATOM 1456 O O . GLN B 1 60 ? 7.191 7.75 -7.496 1 91.31 60 GLN B O 1
ATOM 1461 N N . LYS B 1 61 ? 8.711 8.961 -6.473 1 89.56 61 LYS B N 1
ATOM 1462 C CA . LYS B 1 61 ? 9.82 8.117 -6.91 1 89.56 61 LYS B CA 1
ATOM 1463 C C . LYS B 1 61 ? 9.656 6.684 -6.414 1 89.56 61 LYS B C 1
ATOM 1465 O O . LYS B 1 61 ? 10.023 5.734 -7.105 1 89.56 61 LYS B O 1
ATOM 1470 N N . HIS B 1 62 ? 9.055 6.523 -5.234 1 84.88 62 HIS B N 1
ATOM 1471 C CA . HIS B 1 62 ? 9.023 5.207 -4.605 1 84.88 62 HIS B CA 1
ATOM 1472 C C . HIS B 1 62 ? 7.602 4.672 -4.52 1 84.88 62 HIS B C 1
ATOM 1474 O O . HIS B 1 62 ? 7.344 3.691 -3.814 1 84.88 62 HIS B O 1
ATOM 1480 N N . ASP B 1 63 ? 6.688 5.355 -5.16 1 80.88 63 ASP B N 1
ATOM 1481 C CA . ASP B 1 63 ? 5.297 4.918 -5.227 1 80.88 63 ASP B CA 1
ATOM 1482 C C . ASP B 1 63 ? 4.699 4.754 -3.832 1 80.88 63 ASP B C 1
ATOM 1484 O O . ASP B 1 63 ? 4.137 3.705 -3.512 1 80.88 63 ASP B O 1
ATOM 1488 N N . ILE B 1 64 ? 4.926 5.785 -3.016 1 84.31 64 ILE B N 1
ATOM 1489 C CA . ILE B 1 64 ? 4.383 5.797 -1.662 1 84.31 64 ILE B CA 1
ATOM 1490 C C . ILE B 1 64 ? 3.139 6.68 -1.611 1 84.31 64 ILE B C 1
ATOM 1492 O O . ILE B 1 64 ? 3.158 7.816 -2.092 1 84.31 64 ILE B O 1
ATOM 1496 N N . LEU B 1 65 ? 2.117 6.148 -1.117 1 87.56 65 LEU B N 1
ATOM 1497 C CA . LEU B 1 65 ? 0.887 6.91 -0.942 1 87.56 65 LEU B CA 1
ATOM 1498 C C . LEU B 1 65 ? 0.989 7.836 0.266 1 87.56 65 LEU B C 1
ATOM 1500 O O . LEU B 1 65 ? 1.383 7.406 1.353 1 87.56 65 LEU B O 1
ATOM 1504 N N . VAL B 1 66 ? 0.716 9.141 0.05 1 95.44 66 VAL B N 1
ATOM 1505 C CA . VAL B 1 66 ? 0.664 10.117 1.133 1 95.44 66 VAL B CA 1
ATOM 1506 C C . VAL B 1 66 ? -0.789 10.469 1.444 1 95.44 66 VAL B C 1
ATOM 1508 O O . VAL B 1 66 ? -1.55 10.844 0.548 1 95.44 66 VAL B O 1
ATOM 1511 N N . HIS B 1 67 ? -1.178 10.211 2.66 1 96.31 67 HIS B N 1
ATOM 1512 C CA . HIS B 1 67 ? -2.441 10.758 3.146 1 96.31 67 HIS B CA 1
ATOM 1513 C C . HIS B 1 67 ? -2.285 12.219 3.57 1 96.31 67 HIS B C 1
ATOM 1515 O O . HIS B 1 67 ? -1.555 12.516 4.516 1 96.31 67 HIS B O 1
ATOM 1521 N N . PHE B 1 68 ? -2.934 13.086 2.869 1 98.62 68 PHE B N 1
ATOM 1522 C CA . PHE B 1 68 ? -2.773 14.523 3.082 1 98.62 68 PHE B CA 1
ATOM 1523 C C . PHE B 1 68 ? -3.943 15.086 3.881 1 98.62 68 PHE B C 1
ATOM 1525 O O . PHE B 1 68 ? -5.102 14.938 3.482 1 98.62 68 PHE B O 1
ATOM 1532 N N . VAL B 1 69 ? -3.607 15.648 4.988 1 98.69 69 VAL B N 1
ATOM 1533 C CA . VAL B 1 69 ? -4.582 16.406 5.762 1 98.69 69 VAL B CA 1
ATOM 1534 C C . VAL B 1 69 ? -4.355 17.906 5.551 1 98.69 69 VAL B C 1
ATOM 1536 O O . VAL B 1 69 ? -3.33 18.453 5.969 1 98.69 69 VAL B O 1
ATOM 1539 N N . HIS B 1 70 ? -5.297 18.516 4.941 1 98.44 70 HIS B N 1
ATOM 1540 C CA . HIS B 1 70 ? -5.23 19.953 4.738 1 98.44 70 HIS B CA 1
ATOM 1541 C C . HIS B 1 70 ? -5.445 20.703 6.051 1 98.44 70 HIS B C 1
ATOM 1543 O O . HIS B 1 70 ? -6.586 20.922 6.469 1 98.44 70 HIS B O 1
ATOM 1549 N N . SER B 1 71 ? -4.375 21.156 6.613 1 97.81 71 SER B N 1
ATOM 1550 C CA . SER B 1 71 ? -4.41 21.719 7.953 1 97.81 71 SER B CA 1
ATOM 1551 C C . SER B 1 71 ? -5.137 23.062 7.965 1 97.81 71 SER B C 1
ATOM 1553 O O . SER B 1 71 ? -5.504 23.562 9.031 1 97.81 71 SER B O 1
ATOM 1555 N N . GLY B 1 72 ? -5.363 23.625 6.844 1 96.06 72 GLY B N 1
ATOM 1556 C CA . GLY B 1 72 ? -6.086 24.891 6.746 1 96.06 72 GLY B CA 1
ATOM 1557 C C . GLY B 1 72 ? -7.555 24.703 6.426 1 96.06 72 GLY B C 1
ATOM 1558 O O . GLY B 1 72 ? -8.273 25.688 6.207 1 96.06 72 GLY B O 1
ATOM 1559 N N . HIS B 1 73 ? -7.984 23.484 6.34 1 96.06 73 HIS B N 1
ATOM 1560 C CA . HIS B 1 73 ? -9.383 23.25 6.004 1 96.06 73 HIS B CA 1
ATOM 1561 C C . HIS B 1 73 ? -10.312 23.875 7.039 1 96.06 73 HIS B C 1
ATOM 1563 O O . HIS B 1 73 ? -10.211 23.578 8.234 1 96.06 73 HIS B O 1
ATOM 1569 N N . PRO B 1 74 ? -11.203 24.656 6.613 1 94.62 74 PRO B N 1
ATOM 1570 C CA . PRO B 1 74 ? -12.008 25.422 7.574 1 94.62 74 PRO B CA 1
ATOM 1571 C C . PRO B 1 74 ? -12.969 24.547 8.367 1 94.62 74 PRO B C 1
ATOM 1573 O O . PRO B 1 74 ? -13.297 24.859 9.516 1 94.62 74 PRO B O 1
ATOM 1576 N N . ASP B 1 75 ? -13.398 23.469 7.871 1 96.5 75 ASP B N 1
ATOM 1577 C CA . ASP B 1 75 ? -14.453 22.672 8.477 1 96.5 75 ASP B CA 1
ATOM 1578 C C . ASP B 1 75 ? -13.883 21.703 9.508 1 96.5 75 ASP B C 1
ATOM 1580 O O . ASP B 1 75 ? -14.625 21.125 10.305 1 96.5 75 ASP B O 1
ATOM 1584 N N . TYR B 1 76 ? -12.555 21.547 9.5 1 96.69 76 TYR B N 1
ATOM 1585 C CA . TYR B 1 76 ? -12.008 20.453 10.289 1 96.69 76 TYR B CA 1
ATOM 1586 C C . TYR B 1 76 ? -11 20.969 11.312 1 96.69 76 TYR B C 1
ATOM 1588 O O . TYR B 1 76 ? -10.164 20.203 11.805 1 96.69 76 TYR B O 1
ATOM 1596 N N . GLN B 1 77 ? -11.07 22.172 11.664 1 96.38 77 GLN B N 1
ATOM 1597 C CA . GLN B 1 77 ? -10.039 22.797 12.484 1 96.38 77 GLN B CA 1
ATOM 1598 C C . GLN B 1 77 ? -9.914 22.094 13.836 1 96.38 77 GLN B C 1
ATOM 1600 O O . GLN B 1 77 ? -8.812 21.781 14.281 1 96.38 77 GLN B O 1
ATOM 1605 N N . GLU B 1 78 ? -10.992 21.875 14.461 1 96.81 78 GLU B N 1
ATOM 1606 C CA . GLU B 1 78 ? -10.961 21.234 15.773 1 96.81 78 GLU B CA 1
ATOM 1607 C C . GLU B 1 78 ? -10.438 19.797 15.664 1 96.81 78 GLU B C 1
ATOM 1609 O O . GLU B 1 78 ? -9.594 19.375 16.469 1 96.81 78 GLU B O 1
ATOM 1614 N N . GLU B 1 79 ? -10.969 19.062 14.734 1 97.56 79 GLU B N 1
ATOM 1615 C CA . GLU B 1 79 ? -10.547 17.688 14.539 1 97.56 79 GLU B CA 1
ATOM 1616 C C . GLU B 1 79 ? -9.062 17.609 14.164 1 97.56 79 GLU B C 1
ATOM 1618 O O . GLU B 1 79 ? -8.359 16.688 14.602 1 97.56 79 GLU B O 1
ATOM 1623 N N . ILE B 1 80 ? -8.625 18.547 13.375 1 97.94 80 ILE B N 1
ATOM 1624 C CA . ILE B 1 80 ? -7.215 18.609 12.984 1 97.94 80 ILE B CA 1
ATOM 1625 C C . ILE B 1 80 ? -6.348 18.797 14.227 1 97.94 80 ILE B C 1
ATOM 1627 O O . ILE B 1 80 ? -5.363 18.078 14.414 1 97.94 80 ILE B O 1
ATOM 1631 N N . ALA B 1 81 ? -6.754 19.719 15.047 1 97.25 81 ALA B N 1
ATOM 1632 C CA . ALA B 1 81 ? -6.012 19.969 16.281 1 97.25 81 ALA B CA 1
ATOM 1633 C C . ALA B 1 81 ? -5.965 18.734 17.156 1 97.25 81 ALA B C 1
ATOM 1635 O O . ALA B 1 81 ? -4.922 18.422 17.75 1 97.25 81 ALA B O 1
ATOM 1636 N N . GLN B 1 82 ? -7.008 18 17.266 1 97.62 82 GLN B N 1
ATOM 1637 C CA . GLN B 1 82 ? -7.09 16.797 18.109 1 97.62 82 GLN B CA 1
ATOM 1638 C C . GLN B 1 82 ? -6.141 15.711 17.609 1 97.62 82 GLN B C 1
ATOM 1640 O O . GLN B 1 82 ? -5.41 15.109 18.391 1 97.62 82 GLN B O 1
ATOM 1645 N N . VAL B 1 83 ? -6.18 15.492 16.328 1 97.56 83 VAL B N 1
ATOM 1646 C CA . VAL B 1 83 ? -5.328 14.445 15.773 1 97.56 83 VAL B CA 1
ATOM 1647 C C . VAL B 1 83 ? -3.861 14.852 15.906 1 97.56 83 VAL B C 1
ATOM 1649 O O . VAL B 1 83 ? -3.012 14.031 16.266 1 97.56 83 VAL B O 1
ATOM 1652 N N . ARG B 1 84 ? -3.559 16.109 15.562 1 97.38 84 ARG B N 1
ATOM 1653 C CA . ARG B 1 84 ? -2.186 16.578 15.695 1 97.38 84 ARG B CA 1
ATOM 1654 C C . ARG B 1 84 ? -1.692 16.422 17.125 1 97.38 84 ARG B C 1
ATOM 1656 O O . ARG B 1 84 ? -0.57 15.961 17.359 1 97.38 84 ARG B O 1
ATOM 1663 N N . ASP B 1 85 ? -2.508 16.75 18.109 1 97.19 85 ASP B N 1
ATOM 1664 C CA . ASP B 1 85 ? -2.145 16.609 19.516 1 97.19 85 ASP B CA 1
ATOM 1665 C C . ASP B 1 85 ? -1.903 15.148 19.875 1 97.19 85 ASP B C 1
ATOM 1667 O O . ASP B 1 85 ? -0.93 14.82 20.547 1 97.19 85 ASP B O 1
ATOM 1671 N N . LYS B 1 86 ? -2.707 14.305 19.438 1 97.38 86 LYS B N 1
ATOM 1672 C CA . LYS B 1 86 ? -2.627 12.875 19.719 1 97.38 86 LYS B CA 1
ATOM 1673 C C . LYS B 1 86 ? -1.282 12.305 19.266 1 97.38 86 LYS B C 1
ATOM 1675 O O . LYS B 1 86 ? -0.731 11.422 19.938 1 97.38 86 LYS B O 1
ATOM 1680 N N . TYR B 1 87 ? -0.762 12.82 18.203 1 97 87 TYR B N 1
ATOM 1681 C CA . TYR B 1 87 ? 0.445 12.242 17.625 1 97 87 TYR B CA 1
ATOM 1682 C C . TYR B 1 87 ? 1.641 13.164 17.812 1 97 87 TYR B C 1
ATOM 1684 O O . TYR B 1 87 ? 2.67 13.008 17.156 1 97 87 TYR B O 1
ATOM 1692 N N . ASP B 1 88 ? 1.491 14.25 18.609 1 96.19 88 ASP B N 1
ATOM 1693 C CA . ASP B 1 88 ? 2.568 15.172 18.953 1 96.19 88 ASP B CA 1
ATOM 1694 C C . ASP B 1 88 ? 3.08 15.914 17.734 1 96.19 88 ASP B C 1
ATOM 1696 O O . ASP B 1 88 ? 4.281 15.914 17.453 1 96.19 88 ASP B O 1
ATOM 1700 N N . VAL B 1 89 ? 2.158 16.438 16.953 1 97.31 89 VAL B N 1
ATOM 1701 C CA . VAL B 1 89 ? 2.422 17.312 15.812 1 97.31 89 VAL B CA 1
ATOM 1702 C C . VAL B 1 89 ? 2.023 18.75 16.156 1 97.31 89 VAL B C 1
ATOM 1704 O O . VAL B 1 89 ? 0.928 19.203 15.812 1 97.31 89 VAL B O 1
ATOM 1707 N N . PRO B 1 90 ? 2.881 19.438 16.766 1 94.44 90 PRO B N 1
ATOM 1708 C CA . PRO B 1 90 ? 2.521 20.766 17.281 1 94.44 90 PRO B CA 1
ATOM 1709 C C . PRO B 1 90 ? 2.477 21.828 16.172 1 94.44 90 PRO B C 1
ATOM 1711 O O . PRO B 1 90 ? 1.825 22.859 16.328 1 94.44 90 PRO B O 1
ATOM 1714 N N . THR B 1 91 ? 3.189 21.594 15.125 1 94.06 91 THR B N 1
ATOM 1715 C CA . THR B 1 91 ? 3.26 22.562 14.039 1 94.06 91 THR B CA 1
ATOM 1716 C C . THR B 1 91 ? 3.229 21.859 12.688 1 94.06 91 THR B C 1
ATOM 1718 O O . THR B 1 91 ? 3.355 20.641 12.617 1 94.06 91 THR B O 1
ATOM 1721 N N . VAL B 1 92 ? 2.986 22.688 11.672 1 96.62 92 VAL B N 1
ATOM 1722 C CA . VAL B 1 92 ? 3.045 22.172 10.305 1 96.62 92 VAL B CA 1
ATOM 1723 C C . VAL B 1 92 ? 4.246 22.766 9.578 1 96.62 92 VAL B C 1
ATOM 1725 O O . VAL B 1 92 ? 4.668 23.891 9.875 1 96.62 92 VAL B O 1
ATOM 1728 N N . PRO B 1 93 ? 4.84 22.125 8.656 1 98.19 93 PRO B N 1
ATOM 1729 C CA . PRO B 1 93 ? 4.48 20.781 8.188 1 98.19 93 PRO B CA 1
ATOM 1730 C C . PRO B 1 93 ? 4.664 19.703 9.258 1 98.19 93 PRO B C 1
ATOM 1732 O O . PRO B 1 93 ? 5.613 19.766 10.039 1 98.19 93 PRO B O 1
ATOM 1735 N N . GLY B 1 94 ? 3.709 18.75 9.375 1 98.38 94 GLY B N 1
ATOM 1736 C CA . GLY B 1 94 ? 3.791 17.547 10.203 1 98.38 94 GLY B CA 1
ATOM 1737 C C . GLY B 1 94 ? 3.738 16.266 9.398 1 98.38 94 GLY B C 1
ATOM 1738 O O . GLY B 1 94 ? 2.816 16.062 8.609 1 98.38 94 GLY B O 1
ATOM 1739 N N . LEU B 1 95 ? 4.73 15.477 9.555 1 98.19 95 LEU B N 1
ATOM 1740 C CA . LEU B 1 95 ? 4.805 14.188 8.883 1 98.19 95 LEU B CA 1
ATOM 1741 C C . LEU B 1 95 ? 4.754 13.047 9.898 1 98.19 95 LEU B C 1
ATOM 1743 O O . LEU B 1 95 ? 5.57 12.992 10.82 1 98.19 95 LEU B O 1
ATOM 1747 N N . ILE B 1 96 ? 3.775 12.219 9.734 1 97.5 96 ILE B N 1
ATOM 1748 C CA . ILE B 1 96 ? 3.65 11.016 10.547 1 97.5 96 ILE B CA 1
ATOM 1749 C C . ILE B 1 96 ? 3.84 9.773 9.672 1 97.5 96 ILE B C 1
ATOM 1751 O O . ILE B 1 96 ? 3.207 9.648 8.617 1 97.5 96 ILE B O 1
ATOM 1755 N N . VAL B 1 97 ? 4.738 8.906 10.094 1 94.81 97 VAL B N 1
ATOM 1756 C CA . VAL B 1 97 ? 5.016 7.68 9.359 1 94.81 97 VAL B CA 1
ATOM 1757 C C . VAL B 1 97 ? 4.836 6.473 10.273 1 94.81 97 VAL B C 1
ATOM 1759 O O . VAL B 1 97 ? 5.465 6.398 11.336 1 94.81 97 VAL B O 1
ATOM 1762 N N . ARG B 1 98 ? 3.951 5.633 9.914 1 90.12 98 ARG B N 1
ATOM 1763 C CA . ARG B 1 98 ? 3.807 4.363 10.625 1 90.12 98 ARG B CA 1
ATOM 1764 C C . ARG B 1 98 ? 4.434 3.221 9.828 1 90.12 98 ARG B C 1
ATOM 1766 O O . ARG B 1 98 ? 4.141 3.047 8.648 1 90.12 98 ARG B O 1
ATOM 1773 N N . THR B 1 99 ? 5.246 2.58 10.375 1 80.19 99 THR B N 1
ATOM 1774 C CA . THR B 1 99 ? 5.82 1.341 9.867 1 80.19 99 THR B CA 1
ATOM 1775 C C . THR B 1 99 ? 5.625 0.205 10.875 1 80.19 99 THR B C 1
ATOM 1777 O O . THR B 1 99 ? 6.234 0.202 11.945 1 80.19 99 THR B O 1
ATOM 1780 N N . GLY B 1 100 ? 4.758 -0.694 10.414 1 74.31 100 GLY B N 1
ATOM 1781 C CA . GLY B 1 100 ? 4.406 -1.696 11.406 1 74.31 100 GLY B CA 1
ATOM 1782 C C . GLY B 1 100 ? 3.799 -1.104 12.664 1 74.31 100 GLY B C 1
ATOM 1783 O O . GLY B 1 100 ? 2.834 -0.339 12.594 1 74.31 100 GLY B O 1
ATOM 1784 N N . ASP B 1 101 ? 4.41 -1.417 13.844 1 76.19 101 ASP B N 1
ATOM 1785 C CA . ASP B 1 101 ? 3.895 -0.946 15.125 1 76.19 101 ASP B CA 1
ATOM 1786 C C . ASP B 1 101 ? 4.586 0.344 15.555 1 76.19 101 ASP B C 1
ATOM 1788 O O . ASP B 1 101 ? 4.258 0.913 16.594 1 76.19 101 ASP B O 1
ATOM 1792 N N . ASN B 1 102 ? 5.43 0.879 14.727 1 83.62 102 ASN B N 1
ATOM 1793 C CA . ASN B 1 102 ? 6.203 2.068 15.07 1 83.62 102 ASN B CA 1
ATOM 1794 C C . ASN B 1 102 ? 5.648 3.314 14.383 1 83.62 102 ASN B C 1
ATOM 1796 O O . ASN B 1 102 ? 5.266 3.262 13.211 1 83.62 102 ASN B O 1
ATOM 1800 N N . ILE B 1 103 ? 5.539 4.402 15.133 1 91.44 103 ILE B N 1
ATOM 1801 C CA . ILE B 1 103 ? 5.129 5.688 14.578 1 91.44 103 ILE B CA 1
ATOM 1802 C C . ILE B 1 103 ? 6.258 6.703 14.75 1 91.44 103 ILE B C 1
ATOM 1804 O O . ILE B 1 103 ? 6.809 6.848 15.844 1 91.44 103 ILE B O 1
ATOM 1808 N N . ALA B 1 104 ? 6.691 7.258 13.648 1 94.69 104 ALA B N 1
ATOM 1809 C CA . ALA B 1 104 ? 7.652 8.359 13.656 1 94.69 104 ALA B CA 1
ATOM 1810 C C . ALA B 1 104 ? 6.988 9.672 13.266 1 94.69 104 ALA B C 1
ATOM 1812 O O . ALA B 1 104 ? 6.129 9.703 12.375 1 94.69 104 ALA B O 1
ATOM 1813 N N . VAL B 1 105 ? 7.375 10.703 13.953 1 96.44 105 VAL B N 1
ATOM 1814 C CA . VAL B 1 105 ? 6.812 12.031 13.703 1 96.44 105 VAL B CA 1
ATOM 1815 C C . VAL B 1 105 ? 7.938 13.023 13.422 1 96.44 105 VAL B C 1
ATOM 1817 O O . VAL B 1 105 ? 8.969 13.008 14.102 1 96.44 105 VAL B O 1
ATOM 1820 N N . ARG B 1 106 ? 7.75 13.805 12.391 1 94.69 106 ARG B N 1
ATOM 1821 C CA . ARG B 1 106 ? 8.68 14.883 12.086 1 94.69 106 ARG B CA 1
ATOM 1822 C C . ARG B 1 106 ? 7.934 16.172 11.773 1 94.69 106 ARG B C 1
ATOM 1824 O O . ARG B 1 106 ? 6.988 16.188 10.984 1 94.69 106 ARG B O 1
ATOM 1831 N N . CYS B 1 107 ? 8.312 17.203 12.422 1 94 107 CYS B N 1
ATOM 1832 C CA . CYS B 1 107 ? 7.824 18.547 12.156 1 94 107 CYS B CA 1
ATOM 1833 C C . CYS B 1 107 ? 8.969 19.484 11.789 1 94 107 CYS B C 1
ATOM 1835 O O . CYS B 1 107 ? 9.273 20.422 12.531 1 94 107 CYS B O 1
ATOM 1837 N N . ASP B 1 108 ? 9.641 19.109 10.727 1 93.5 108 ASP B N 1
ATOM 1838 C CA . ASP B 1 108 ? 10.836 19.812 10.289 1 93.5 108 ASP B CA 1
ATOM 1839 C C . ASP B 1 108 ? 10.867 19.969 8.766 1 93.5 108 ASP B C 1
ATOM 1841 O O . ASP B 1 108 ? 11.102 18.984 8.047 1 93.5 108 ASP B O 1
ATOM 1845 N N . SER B 1 109 ? 10.719 21.203 8.328 1 95.06 109 SER B N 1
ATOM 1846 C CA . SER B 1 109 ? 10.703 21.469 6.895 1 95.06 109 SER B CA 1
ATOM 1847 C C . SER B 1 109 ? 12.094 21.359 6.289 1 95.06 109 SER B C 1
ATOM 1849 O O . SER B 1 109 ? 12.242 21.312 5.066 1 95.06 109 SER B O 1
ATOM 1851 N N . SER B 1 110 ? 13.07 21.219 7.094 1 94.56 110 SER B N 1
ATOM 1852 C CA . SER B 1 110 ? 14.445 21.203 6.602 1 94.56 110 SER B CA 1
ATOM 1853 C C . SER B 1 110 ? 14.898 19.797 6.242 1 94.56 110 SER B C 1
ATOM 1855 O O . SER B 1 110 ? 15.984 19.609 5.684 1 94.56 110 SER B O 1
ATOM 1857 N N . LEU B 1 111 ? 14.125 18.844 6.543 1 95.69 111 LEU B N 1
ATOM 1858 C CA . LEU B 1 111 ? 14.5 17.484 6.191 1 95.69 111 LEU B CA 1
ATOM 1859 C C . LEU B 1 111 ? 14.891 17.375 4.719 1 95.69 111 LEU B C 1
ATOM 1861 O O . LEU B 1 111 ? 14.195 17.922 3.854 1 95.69 111 LEU B O 1
ATOM 1865 N N . SER B 1 112 ? 15.977 16.766 4.492 1 96.19 112 SER B N 1
ATOM 1866 C CA . SER B 1 112 ? 16.375 16.5 3.113 1 96.19 112 SER B CA 1
ATOM 1867 C C . SER B 1 112 ? 15.531 15.383 2.504 1 96.19 112 SER B C 1
ATOM 1869 O O . SER B 1 112 ? 14.852 14.641 3.225 1 96.19 112 SER B O 1
ATOM 1871 N N . GLU B 1 113 ? 15.602 15.297 1.155 1 97 113 GLU B N 1
ATOM 1872 C CA . GLU B 1 113 ? 14.922 14.195 0.488 1 97 113 GLU B CA 1
ATOM 1873 C C . GLU B 1 113 ? 15.438 12.844 0.984 1 97 113 GLU B C 1
ATOM 1875 O O . GLU B 1 113 ? 14.656 11.906 1.176 1 97 113 GLU B O 1
ATOM 1880 N N . ASP B 1 114 ? 16.766 12.797 1.229 1 96.62 114 ASP B N 1
ATOM 1881 C CA . ASP B 1 114 ? 17.359 11.562 1.731 1 96.62 114 ASP B CA 1
ATOM 1882 C C . ASP B 1 114 ? 16.828 11.219 3.119 1 96.62 114 ASP B C 1
ATOM 1884 O O . ASP B 1 114 ? 16.547 10.047 3.412 1 96.62 114 ASP B O 1
ATOM 1888 N N . ALA B 1 115 ? 16.688 12.172 3.975 1 96.06 115 ALA B N 1
ATOM 1889 C CA . ALA B 1 115 ? 16.172 11.961 5.32 1 96.06 115 ALA B CA 1
ATOM 1890 C C . ALA B 1 115 ? 14.711 11.508 5.277 1 96.06 115 ALA B C 1
ATOM 1892 O O . ALA B 1 115 ? 14.305 10.641 6.055 1 96.06 115 ALA B O 1
ATOM 1893 N N . ILE B 1 116 ? 13.945 12.117 4.387 1 96.69 116 ILE B N 1
ATOM 1894 C CA . ILE B 1 116 ? 12.555 11.719 4.207 1 96.69 116 ILE B CA 1
ATOM 1895 C C . ILE B 1 116 ? 12.492 10.273 3.738 1 96.69 116 ILE B C 1
ATOM 1897 O O . ILE B 1 116 ? 11.719 9.477 4.273 1 96.69 116 ILE B O 1
ATOM 1901 N N . ALA B 1 117 ? 13.328 9.914 2.783 1 94.19 117 ALA B N 1
ATOM 1902 C CA . ALA B 1 117 ? 13.367 8.547 2.27 1 94.19 117 ALA B CA 1
ATOM 1903 C C . ALA B 1 117 ? 13.711 7.559 3.377 1 94.19 117 ALA B C 1
ATOM 1905 O O . ALA B 1 117 ? 13.125 6.477 3.453 1 94.19 117 ALA B O 1
ATOM 1906 N N . THR B 1 118 ? 14.625 7.914 4.207 1 93.06 118 THR B N 1
ATOM 1907 C CA . THR B 1 118 ? 15.016 7.07 5.332 1 93.06 118 THR B CA 1
ATOM 1908 C C . THR B 1 118 ? 13.844 6.867 6.289 1 93.06 118 THR B C 1
ATOM 1910 O O . THR B 1 118 ? 13.609 5.754 6.762 1 93.06 118 THR B O 1
ATOM 1913 N N . LEU B 1 119 ? 13.148 7.98 6.555 1 91.88 119 LEU B N 1
ATOM 1914 C CA . LEU B 1 119 ? 11.984 7.926 7.434 1 91.88 119 LEU B CA 1
ATOM 1915 C C . LEU B 1 119 ? 10.93 6.98 6.879 1 91.88 119 LEU B C 1
ATOM 1917 O O . LEU B 1 119 ? 10.281 6.254 7.637 1 91.88 119 LEU B O 1
ATOM 1921 N N . LEU B 1 120 ? 10.836 7.02 5.594 1 89.56 120 LEU B N 1
ATOM 1922 C CA . LEU B 1 120 ? 9.82 6.211 4.918 1 89.56 120 LEU B CA 1
ATOM 1923 C C . LEU B 1 120 ? 10.344 4.801 4.648 1 89.56 120 LEU B C 1
ATOM 1925 O O . LEU B 1 120 ? 9.609 3.943 4.168 1 89.56 120 LEU B O 1
ATOM 1929 N N . GLN B 1 121 ? 11.641 4.52 5.043 1 81.94 121 GLN B N 1
ATOM 1930 C CA . GLN B 1 121 ? 12.281 3.221 4.879 1 81.94 121 GLN B CA 1
ATOM 1931 C C . GLN B 1 121 ? 12.281 2.787 3.416 1 81.94 121 GLN B C 1
ATOM 1933 O O . GLN B 1 121 ? 11.914 1.653 3.1 1 81.94 121 GLN B O 1
ATOM 1938 N N . VAL B 1 122 ? 12.516 3.676 2.574 1 74 122 VAL B N 1
ATOM 1939 C CA . VAL B 1 122 ? 12.555 3.398 1.143 1 74 122 VAL B CA 1
ATOM 1940 C C . VAL B 1 122 ? 13.883 3.859 0.56 1 74 122 VAL B C 1
ATOM 1942 O O . VAL B 1 122 ? 14.578 4.688 1.156 1 74 122 VAL B O 1
#

Foldseek 3Di:
DDDDDPVVVVVVCVVDDDDDPVVVVVCVVPPPQQKAKEWEDEPVDVLQVLQVVLVVVLCVVVVHDYHYDHCPDPVCVPVSVVVCVVLVNPDPRWMWIDGPPDIDIDHGSPQGSVNSCVSSVD/DDDDDPVVVVVVCVVDDDDDPVVVVVCVVPPVQQKAKEWEDEPVDVLQVLQVVLVVVLCVVVVHDYHYDHCPDPVCVVVSVVVCVVLVNPDPRWMWIDGPPDIDIDHGSPDGSVNSCVSSVD

pLDDT: mean 92.71, std 8.83, range [50.84, 98.81]

Sequence (244 aa):
MNNVSPEQFLQLAEDFKEVTPSEADRVLQEGDEKPVVVFFGRETCPYCRKFIPKLHNVTQKHDILVHFVHSGHPDYQEEIAQVRDKYDVPTVPGLIVRTGDNIAVRCDSSLSEDAIATLLQVMNNVSPEQFLQLAEDFKEVTPSEADRVLQEGDEKPVVVFFGRETCPYCRKFIPKLHNVTQKHDILVHFVHSGHPDYQEEIAQVRDKYDVPTVPGLIVRTGDNIAVRCDSSLSEDAIATLLQV